Protein AF-A0A401M1U2-F1 (afdb_monomer)

Sequence (316 aa):
MMPLCEDMASVAKGVAGLGALFYVAYRVWQSLARAEPIDVFPLFRPFVLGLCIMFFPTMVLGTINGILSPVCKATSSLVEQQTFDMRKYQEEKDRLKREAMLRDPAKAFLVSDEAYDKRLDELGWSLGDMDTMINMYGQKKIYELGEKIRGWFRELLELFFQAASLLIDTLRTFFLIVLSILGPVSFALAVYDGFQSTLTTWLSRYICIYLWLPVSDLFGAVLSRIQILMLQQDIENMQDPAFIPDSSGKVYCIFMIIGIIGYFCVPTVSSWIIQAGGAGAYGQKANGAGKMAGNGAAAVGGAAGGAIAGRIRKMF

Secondary structure (DSSP, 8-state):
-HHHHHHHHHHHHHHHHHHHHHHHHHHHHHHHHHTPPP--HHHHHHHHHHHHHHTIIIIIIHHHHHHHHHHHHHHHHHHHHHHHHHHHHHHHHHHHHHHHHHH-TTTGGGT-HHHHHHHHHHTTT-TTHHHHHHHHHHHHHHHHHHHHHHHHHHHHHHHHHHHHHHHHHHHHHHHHHHHHHHHHHHHHHTTSTT-THHHHHHHHHHHHHHTHHHHHHHHHHHHHHHHHHHHHHHHHHHTSTT----SHHHHHHHHHHHHHHHHHHHHHHHHHHS--S-SSHHHHHHHHHHHHHHHHHHHHHHHHHHHHHHHHTT--

pLDDT: mean 71.66, std 15.29, range [37.62, 91.12]

Mean predicted aligned error: 15.69 Å

Radius of gyration: 32.43 Å; Cα contacts (8 Å, |Δi|>4): 212; chains: 1; bounding box: 88×73×79 Å

Foldseek 3Di:
DVVLLVVLLVVLLVLLVVLLVVLVVVQVVVCVVVVHPRDCPLSCLSVVLSVCSVCVVCPPVVVLCVVCVVLLVVLLVLLVVLLVLLVVLVVVLVVLVVVLLVVDLVCVCLPDVVSVVVVVVVLPDDPVCVVVVVVSVVVSVVVVVVVVVLVVLVVVLVVLLVVLVVVLVVVLVVVLVVLSSCVSNLSSQCSHPVSVCSNVLSSLVNQLSSCLSSLLSNLSSVLSVVSSVLSVVVSVLSVDPPDDPDPSSVVVSVSSVVSSVVNVCSSVVSCVVGVSDPPCPVVVVVVVVVVVVVVVVCVVVVVVVVVVVVVVVVVD

Solvent-accessible surface area (backbone atoms only — not comparable to full-atom values): 16689 Å² total; per-residue (Å²): 114,69,68,61,29,51,57,35,26,53,54,16,50,54,51,24,49,54,29,33,52,55,53,45,52,53,53,52,49,51,22,63,76,66,74,44,83,76,73,62,72,77,60,47,50,41,55,55,44,51,50,46,38,74,40,30,74,62,59,51,51,41,50,54,48,62,67,48,48,60,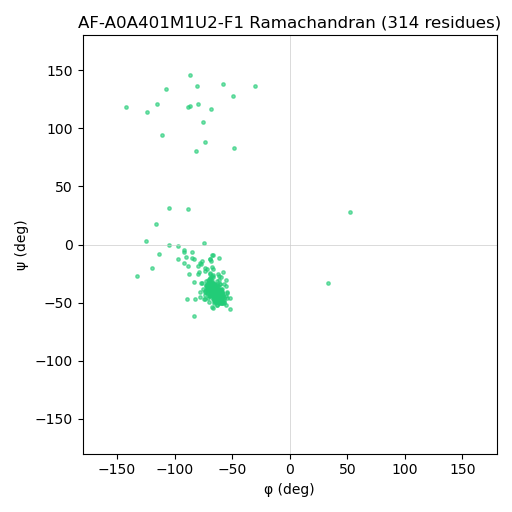56,37,54,54,26,47,52,49,24,52,54,31,48,54,53,33,53,55,50,49,55,51,39,54,51,50,50,53,54,54,52,75,70,38,85,88,58,33,53,71,79,35,71,70,51,34,51,54,52,55,65,72,55,57,99,40,86,78,49,50,60,56,49,49,50,50,50,50,51,42,49,54,48,52,50,52,49,51,52,51,49,52,51,49,54,52,51,50,52,50,41,54,50,50,52,51,49,52,54,51,51,41,50,51,50,54,50,54,50,57,38,48,40,28,42,34,42,19,47,30,39,33,87,92,33,45,62,40,39,59,38,49,52,27,40,53,53,22,50,62,38,31,56,32,48,44,25,48,51,49,24,51,52,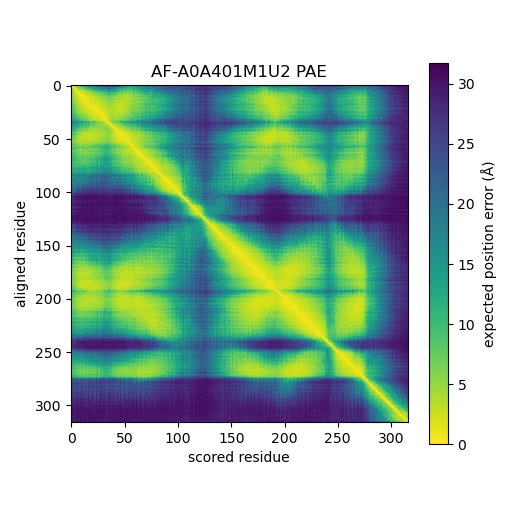31,48,54,51,38,53,52,44,50,50,54,45,58,51,67,72,44,94,82,65,75,95,81,61,72,70,61,57,54,55,54,51,51,52,52,49,48,55,50,61,73,39,24,68,58,57,25,39,70,78,30,67,45,47,79,89,52,55,63,55,52,50,54,51,48,54,50,49,54,52,47,50,55,51,46,55,57,52,46,55,57,50,49,58,51,54,59,53,56,67,72,76,112

Structure (mmCIF, N/CA/C/O backbone):
data_AF-A0A401M1U2-F1
#
_entry.id   AF-A0A401M1U2-F1
#
loop_
_atom_site.group_PDB
_atom_site.id
_atom_site.type_symbol
_atom_site.label_atom_id
_atom_site.label_alt_id
_atom_site.label_comp_id
_atom_site.label_asym_id
_atom_site.label_entity_id
_atom_site.label_seq_id
_atom_site.pdbx_PDB_ins_code
_atom_site.Cartn_x
_atom_site.Cartn_y
_atom_site.Cartn_z
_atom_site.occupancy
_atom_site.B_iso_or_equiv
_atom_site.auth_seq_id
_atom_site.auth_comp_id
_atom_site.auth_asym_id
_atom_site.auth_atom_id
_atom_site.pdbx_PDB_model_num
ATOM 1 N N . MET A 1 1 ? 8.506 -3.465 17.645 1.00 51.09 1 MET A N 1
ATOM 2 C CA . MET A 1 1 ? 7.102 -3.257 17.218 1.00 51.09 1 MET A CA 1
ATOM 3 C C . MET A 1 1 ? 6.117 -3.843 18.223 1.00 51.09 1 MET A C 1
ATOM 5 O O . MET A 1 1 ? 5.294 -3.095 18.718 1.00 51.09 1 MET A O 1
ATOM 9 N N . MET A 1 2 ? 6.225 -5.136 18.562 1.00 55.25 2 MET A N 1
ATOM 10 C CA . MET A 1 2 ? 5.309 -5.821 19.492 1.00 55.25 2 MET A CA 1
ATOM 11 C C . MET A 1 2 ? 5.153 -5.171 20.885 1.00 55.25 2 MET A C 1
ATOM 13 O O . MET A 1 2 ? 4.004 -4.973 21.264 1.00 55.25 2 MET A O 1
ATOM 17 N N . PRO A 1 3 ? 6.214 -4.726 21.596 1.00 59.12 3 PRO A N 1
ATOM 18 C CA . PRO A 1 3 ? 6.036 -4.158 22.942 1.00 59.12 3 PRO A CA 1
ATOM 19 C C . PRO A 1 3 ? 5.257 -2.828 22.950 1.00 59.12 3 PRO A C 1
ATOM 21 O O . PRO A 1 3 ? 4.405 -2.607 23.797 1.00 59.12 3 PRO A O 1
ATOM 24 N N . LEU A 1 4 ? 5.448 -1.970 21.940 1.00 61.94 4 LEU A N 1
ATOM 25 C CA . LEU A 1 4 ? 4.689 -0.713 21.810 1.00 61.94 4 LEU A CA 1
ATOM 26 C C . LEU A 1 4 ? 3.211 -0.951 21.464 1.00 61.94 4 LEU A C 1
ATOM 28 O O . LEU A 1 4 ? 2.337 -0.194 21.886 1.00 61.94 4 LEU A O 1
ATOM 32 N N . CYS A 1 5 ? 2.919 -2.007 20.697 1.00 63.09 5 CYS A N 1
ATOM 33 C CA . CYS A 1 5 ? 1.542 -2.429 20.456 1.00 63.09 5 CYS A CA 1
ATOM 34 C C . CYS A 1 5 ? 0.892 -2.985 21.730 1.00 63.09 5 CYS A C 1
ATOM 36 O O . CYS A 1 5 ? -0.310 -2.811 21.904 1.00 63.09 5 CYS A O 1
ATOM 38 N N . GLU A 1 6 ? 1.655 -3.631 22.616 1.00 70.19 6 GLU A N 1
ATOM 39 C CA . GLU A 1 6 ? 1.162 -4.140 23.902 1.00 70.19 6 GLU A CA 1
ATOM 40 C C . GLU A 1 6 ? 0.804 -3.004 24.867 1.00 70.19 6 GLU A C 1
ATOM 42 O O . GLU A 1 6 ? -0.289 -3.023 25.443 1.00 70.19 6 GLU A O 1
ATOM 47 N N . ASP A 1 7 ? 1.647 -1.972 24.964 1.00 78.00 7 ASP A N 1
ATOM 48 C CA . ASP A 1 7 ? 1.370 -0.782 25.781 1.00 78.00 7 ASP A CA 1
ATOM 49 C C . ASP A 1 7 ? 0.096 -0.065 25.312 1.00 78.00 7 ASP A C 1
ATOM 51 O O . ASP A 1 7 ? -0.799 0.243 26.106 1.00 78.00 7 ASP A O 1
ATOM 55 N N . MET A 1 8 ? -0.047 0.139 23.998 1.00 78.56 8 MET A N 1
ATOM 56 C CA . MET A 1 8 ? -1.258 0.742 23.431 1.00 78.56 8 MET A CA 1
ATOM 57 C C . MET A 1 8 ? -2.476 -0.176 23.521 1.00 78.56 8 MET A C 1
ATOM 59 O O . MET A 1 8 ? -3.591 0.312 23.709 1.00 78.56 8 MET A O 1
ATOM 63 N N . ALA A 1 9 ? -2.297 -1.496 23.442 1.00 79.00 9 ALA A N 1
ATOM 64 C CA . ALA A 1 9 ? -3.377 -2.447 23.675 1.00 79.00 9 ALA A CA 1
ATOM 65 C C . ALA A 1 9 ? -3.871 -2.390 25.126 1.00 79.00 9 ALA A C 1
ATOM 67 O O . ALA A 1 9 ? -5.071 -2.529 25.355 1.00 79.00 9 ALA A O 1
ATOM 68 N N . SER A 1 10 ? -2.992 -2.146 26.102 1.00 82.50 10 SER A N 1
ATOM 69 C CA . SER A 1 10 ? -3.382 -1.951 27.504 1.00 82.50 10 SER A CA 1
ATOM 70 C C . SER A 1 10 ? -4.288 -0.727 27.675 1.00 82.50 10 SER A C 1
ATOM 72 O O . SER A 1 10 ? -5.39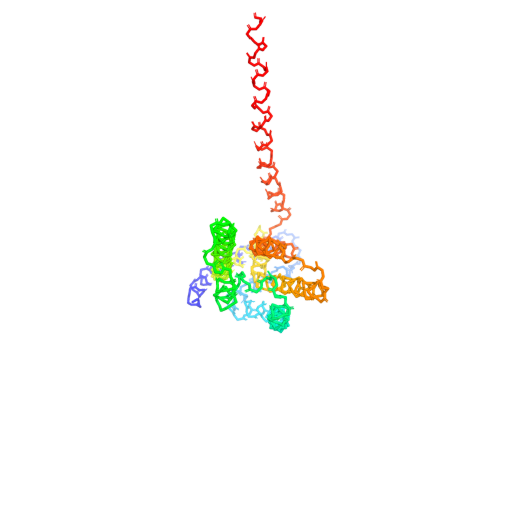6 -0.834 28.209 1.00 82.50 10 SER A O 1
ATOM 74 N N . VAL A 1 11 ? -3.882 0.418 27.116 1.00 86.12 11 VAL A N 1
ATOM 75 C CA . VAL A 1 11 ? -4.697 1.646 27.126 1.00 86.12 11 VAL A CA 1
ATOM 76 C C . VAL A 1 11 ? -6.026 1.424 26.398 1.00 86.12 11 VAL A C 1
ATOM 78 O O . VAL A 1 11 ? -7.093 1.764 26.915 1.00 86.12 11 VAL A O 1
ATOM 81 N N . ALA A 1 12 ? -5.984 0.788 25.226 1.00 85.88 12 ALA A N 1
ATOM 82 C CA . ALA A 1 12 ? -7.168 0.471 24.438 1.00 85.88 12 ALA A CA 1
ATOM 83 C C . ALA A 1 12 ? -8.150 -0.446 25.182 1.00 85.88 12 ALA A C 1
ATOM 85 O O . ALA A 1 12 ? -9.354 -0.219 25.102 1.00 85.88 12 ALA A O 1
ATOM 86 N N . LYS A 1 13 ? -7.671 -1.437 25.946 1.00 86.19 13 LYS A N 1
ATOM 87 C CA . LYS A 1 13 ? -8.524 -2.294 26.790 1.00 86.19 13 LYS A CA 1
ATOM 88 C C . LYS A 1 13 ? -9.275 -1.478 27.841 1.00 86.19 13 LYS A C 1
ATOM 90 O O . LYS A 1 13 ? -10.467 -1.706 28.028 1.00 86.19 13 LYS A O 1
ATOM 95 N N . GLY A 1 14 ? -8.613 -0.516 28.488 1.00 86.75 14 GLY A N 1
ATOM 96 C CA . GLY A 1 14 ? -9.252 0.374 29.463 1.00 86.75 14 GLY A CA 1
ATOM 97 C C . GLY A 1 14 ? -10.354 1.234 28.836 1.00 86.75 14 GLY A C 1
ATOM 98 O O . GLY A 1 14 ? -11.478 1.273 29.338 1.00 86.75 14 GLY A O 1
ATOM 99 N N . VAL A 1 15 ? -10.060 1.854 27.689 1.00 88.56 15 VAL A N 1
ATOM 100 C CA . VAL A 1 15 ? -11.033 2.671 26.940 1.00 88.56 15 VAL A CA 1
ATOM 101 C C . VAL A 1 15 ? -12.204 1.820 26.438 1.00 88.56 15 VAL A C 1
ATOM 103 O O . VAL A 1 15 ? -13.362 2.194 26.615 1.00 88.56 15 VAL A O 1
ATOM 106 N N . ALA A 1 16 ? -11.923 0.646 25.872 1.00 88.50 16 ALA A N 1
ATOM 107 C CA . ALA A 1 16 ? -12.942 -0.290 25.408 1.00 88.50 16 ALA A CA 1
ATOM 108 C C . ALA A 1 16 ? -13.808 -0.816 26.559 1.00 88.50 16 ALA A C 1
ATOM 110 O O . ALA A 1 16 ? -15.013 -0.957 26.387 1.00 88.50 16 ALA A O 1
ATOM 111 N N . GLY A 1 17 ? -13.217 -1.076 27.729 1.00 88.00 17 GLY A N 1
ATOM 112 C CA . GLY A 1 17 ? -13.929 -1.528 28.923 1.00 88.00 17 GLY A CA 1
ATOM 113 C C . GLY A 1 17 ? -14.920 -0.484 29.434 1.00 88.00 17 GLY A C 1
ATOM 114 O O . GLY A 1 17 ? -16.085 -0.807 29.664 1.00 88.00 17 GLY A O 1
ATOM 115 N N . LEU A 1 18 ? -14.501 0.781 29.526 1.00 89.94 18 LEU A N 1
ATOM 116 C CA . LEU A 1 18 ? -15.410 1.884 29.855 1.00 89.94 18 LEU A CA 1
ATOM 117 C C . LEU A 1 18 ? -16.513 2.033 28.800 1.00 89.94 18 LEU A C 1
ATOM 119 O O . LEU A 1 18 ? -17.689 2.123 29.151 1.00 89.94 18 LEU A O 1
ATOM 123 N N . GLY A 1 19 ? -16.154 2.000 27.515 1.00 86.44 19 GLY A N 1
ATOM 124 C CA . GLY A 1 19 ? -17.119 2.043 26.416 1.00 86.44 19 GLY A CA 1
ATOM 125 C C . GLY A 1 19 ? -18.140 0.907 26.483 1.00 86.44 19 GLY A C 1
ATOM 126 O O . GLY A 1 19 ? -19.334 1.152 26.336 1.00 86.44 19 GLY A O 1
ATOM 127 N N . ALA A 1 20 ? -17.696 -0.316 26.775 1.00 88.62 20 ALA A N 1
ATOM 128 C CA . ALA A 1 20 ? -18.548 -1.492 26.905 1.00 88.62 20 ALA A CA 1
ATOM 129 C C . ALA A 1 20 ? -19.535 -1.357 28.071 1.00 88.62 20 ALA A C 1
ATOM 131 O O . ALA A 1 20 ? -20.717 -1.652 27.898 1.00 88.62 20 ALA A O 1
ATOM 132 N N . LEU A 1 21 ? -19.077 -0.862 29.228 1.00 88.38 21 LEU A N 1
ATOM 133 C CA . LEU A 1 21 ? -19.939 -0.617 30.386 1.00 88.38 21 LEU A CA 1
ATOM 134 C C . LEU A 1 21 ? -21.057 0.373 30.048 1.00 88.38 21 LEU A C 1
ATOM 136 O O . LEU A 1 21 ? -22.227 0.059 30.263 1.00 88.38 21 LEU A O 1
ATOM 140 N N . PHE A 1 22 ? -20.722 1.528 29.463 1.00 87.50 22 PHE A N 1
ATOM 141 C CA . PHE A 1 22 ? -21.726 2.519 29.057 1.00 87.50 22 PHE A CA 1
ATOM 142 C C . PHE A 1 22 ? -22.666 1.986 27.968 1.00 87.50 22 PHE A C 1
ATOM 144 O O . PHE A 1 22 ? -23.880 2.174 28.056 1.00 87.50 22 PHE A O 1
ATOM 151 N N . TYR A 1 23 ? -22.124 1.288 26.967 1.00 86.38 23 TYR A N 1
ATOM 152 C CA . TYR A 1 23 ? -22.879 0.726 25.846 1.00 86.38 23 TYR A CA 1
ATOM 153 C C . TYR A 1 23 ? -23.920 -0.303 26.307 1.00 86.38 23 TYR A C 1
ATOM 155 O O . TYR A 1 23 ? -25.067 -0.277 25.848 1.00 86.38 23 TYR A O 1
ATOM 163 N N . VAL A 1 24 ? -23.526 -1.204 27.214 1.00 87.44 24 VAL A N 1
ATOM 164 C CA . VAL A 1 24 ? -24.407 -2.242 27.764 1.00 87.44 24 VAL A CA 1
ATOM 165 C C . VAL A 1 24 ? -25.406 -1.627 28.740 1.00 87.44 24 VAL A C 1
ATOM 167 O O . VAL A 1 24 ? -26.602 -1.883 28.608 1.00 87.44 24 VAL A O 1
ATOM 170 N N . ALA A 1 25 ? -24.955 -0.775 29.667 1.00 86.69 25 ALA A N 1
ATOM 171 C CA . ALA A 1 25 ? -25.828 -0.146 30.657 1.00 86.69 25 ALA A CA 1
ATOM 172 C C . ALA A 1 25 ? -26.956 0.659 29.997 1.00 86.69 25 ALA A C 1
ATOM 174 O O . ALA A 1 25 ? -28.113 0.509 30.384 1.00 86.69 25 ALA A O 1
ATOM 175 N N . TYR A 1 26 ? -26.649 1.446 28.960 1.00 86.06 26 TYR A N 1
ATOM 176 C CA . TYR A 1 26 ? -27.651 2.238 28.243 1.00 86.06 26 TYR A CA 1
ATOM 177 C C . TYR A 1 26 ? -28.716 1.367 27.556 1.00 86.06 26 TYR A C 1
ATOM 179 O O . TYR A 1 26 ? -29.911 1.627 27.693 1.00 86.06 26 TYR A O 1
ATOM 187 N N . ARG A 1 27 ? -28.308 0.295 26.861 1.00 84.94 27 ARG A N 1
ATOM 188 C CA . ARG A 1 27 ? -29.232 -0.608 26.147 1.00 84.94 27 ARG A CA 1
ATOM 189 C C . ARG A 1 27 ? -30.080 -1.462 27.081 1.00 84.94 27 ARG A C 1
ATOM 191 O O . ARG A 1 27 ? -31.271 -1.647 26.827 1.00 84.94 27 ARG A O 1
ATOM 198 N N . VAL A 1 28 ? -29.486 -1.965 28.162 1.00 86.81 28 VAL A N 1
ATOM 199 C CA . VAL A 1 28 ? -30.221 -2.721 29.184 1.00 86.81 28 VAL A CA 1
ATOM 200 C C . VAL A 1 28 ? -31.221 -1.802 29.878 1.00 86.81 28 VAL A C 1
ATOM 202 O O . VAL A 1 28 ? -32.386 -2.167 29.997 1.00 86.81 28 VAL A O 1
ATOM 205 N N . TRP A 1 29 ? -30.815 -0.581 30.241 1.00 87.69 29 TRP A N 1
ATOM 206 C CA . TRP A 1 29 ? -31.719 0.413 30.821 1.00 87.69 29 TRP A CA 1
ATOM 207 C C . TRP A 1 29 ? -32.881 0.759 29.886 1.00 87.69 29 TRP A C 1
ATOM 209 O O . TRP A 1 29 ? -34.030 0.778 30.317 1.00 87.69 29 TRP A O 1
ATOM 219 N N . GLN A 1 30 ? -32.611 0.979 28.597 1.00 87.19 30 GLN A N 1
ATOM 220 C CA . GLN A 1 30 ? -33.645 1.244 27.595 1.00 87.19 30 GLN A CA 1
ATOM 221 C C . GLN A 1 30 ? -34.630 0.074 27.449 1.00 87.19 30 GLN A C 1
ATOM 223 O O . GLN A 1 30 ? -35.834 0.309 27.371 1.00 87.19 30 GLN A O 1
ATOM 228 N N . SER A 1 31 ? -34.133 -1.166 27.439 1.00 86.75 31 SER A N 1
ATOM 229 C CA . SER A 1 31 ? -34.973 -2.369 27.331 1.00 86.75 31 SER A CA 1
ATOM 230 C C . SER A 1 31 ? -35.853 -2.540 28.574 1.00 86.75 31 SER A C 1
ATOM 232 O O . SER A 1 31 ? -37.057 -2.753 28.457 1.00 86.75 31 SER A O 1
ATOM 234 N N . LEU A 1 32 ? -35.278 -2.335 29.768 1.00 86.88 32 LEU A N 1
ATOM 235 C CA . LEU A 1 32 ? -36.009 -2.360 31.039 1.00 86.88 32 LEU A CA 1
ATOM 236 C C . LEU A 1 32 ? -37.074 -1.259 31.112 1.00 86.88 32 LEU A C 1
ATOM 238 O O . LEU A 1 32 ? -38.204 -1.530 31.509 1.00 86.88 32 LEU A O 1
ATOM 242 N N . ALA A 1 33 ? -36.746 -0.034 30.689 1.00 88.44 33 ALA A N 1
ATOM 243 C CA . ALA A 1 33 ? -37.678 1.094 30.696 1.00 88.44 33 ALA A CA 1
ATOM 244 C C . ALA A 1 33 ? -38.845 0.918 29.708 1.00 88.44 33 ALA A C 1
ATOM 246 O O . ALA A 1 33 ? -39.925 1.458 29.937 1.00 88.44 33 ALA A O 1
ATOM 247 N N . ARG A 1 34 ? -38.638 0.172 28.616 1.00 89.69 34 ARG A N 1
ATOM 248 C CA . ARG A 1 34 ? -39.673 -0.136 27.614 1.00 89.69 34 ARG A CA 1
ATOM 249 C C . ARG A 1 34 ? -40.434 -1.434 27.892 1.00 89.69 34 ARG A C 1
ATOM 251 O O . ARG A 1 34 ? -41.376 -1.726 27.165 1.00 89.69 34 ARG A O 1
ATOM 258 N N . ALA A 1 35 ? -40.039 -2.193 28.918 1.00 85.50 35 ALA A N 1
ATOM 259 C CA . ALA A 1 35 ? -40.525 -3.551 29.179 1.00 85.50 35 ALA A CA 1
ATOM 260 C C . ALA A 1 35 ? -40.408 -4.487 27.955 1.00 85.50 35 ALA A C 1
ATOM 262 O O . ALA A 1 35 ? -41.175 -5.437 27.804 1.00 85.50 35 ALA A O 1
ATOM 263 N N . GLU A 1 36 ? -39.439 -4.215 27.080 1.00 86.44 36 GLU A N 1
ATOM 264 C CA . GLU A 1 36 ? -39.131 -5.054 25.927 1.00 86.44 36 GLU A CA 1
ATOM 265 C C . GLU A 1 36 ? -38.146 -6.157 26.350 1.00 86.44 36 GLU A C 1
ATOM 267 O O . GLU A 1 36 ? -37.286 -5.929 27.212 1.00 86.44 36 GLU A O 1
ATOM 272 N N . PRO A 1 37 ? -38.238 -7.365 25.764 1.00 81.62 37 PRO A N 1
ATOM 273 C CA . PRO A 1 37 ? -37.225 -8.391 25.973 1.00 81.62 37 PRO A CA 1
ATOM 274 C C . PRO A 1 37 ? -35.851 -7.868 25.532 1.00 81.62 37 PRO A C 1
ATOM 276 O O . PRO A 1 37 ? -35.721 -7.212 24.500 1.00 81.62 37 PRO A O 1
ATOM 279 N N . ILE A 1 38 ? -34.816 -8.157 26.323 1.00 80.44 38 ILE A N 1
ATOM 280 C CA . ILE A 1 38 ? -33.454 -7.681 26.058 1.00 80.44 38 ILE A CA 1
ATOM 281 C C . ILE A 1 38 ? -32.917 -8.371 24.800 1.00 80.44 38 ILE A C 1
ATOM 283 O O . ILE A 1 38 ? -32.709 -9.586 24.795 1.00 80.44 38 ILE A O 1
ATOM 287 N N . ASP A 1 39 ? -32.634 -7.594 23.755 1.00 81.75 39 ASP A N 1
ATOM 288 C CA . ASP A 1 39 ? -31.931 -8.097 22.576 1.00 81.75 39 ASP A CA 1
ATOM 289 C C . ASP A 1 39 ? -30.442 -8.272 22.894 1.00 81.75 39 ASP A C 1
ATOM 291 O O . ASP A 1 39 ? -29.686 -7.306 22.996 1.00 81.75 39 ASP A O 1
ATOM 295 N N . VAL A 1 40 ? -30.016 -9.522 23.067 1.00 82.56 40 VAL A N 1
ATOM 296 C CA . VAL A 1 40 ? -28.633 -9.881 23.403 1.00 82.56 40 VAL A CA 1
ATOM 297 C C . VAL A 1 40 ? -27.661 -9.694 22.237 1.00 82.56 40 VAL A C 1
ATOM 299 O O . VAL A 1 40 ? -26.457 -9.566 22.469 1.00 82.56 40 VAL A O 1
ATOM 302 N N . PHE A 1 41 ? -28.135 -9.654 20.988 1.00 83.44 41 PHE A N 1
ATOM 303 C CA . PHE A 1 41 ? -27.254 -9.647 19.819 1.00 83.44 41 PHE A CA 1
ATOM 304 C C . PHE A 1 41 ? -26.401 -8.363 19.721 1.00 83.44 41 PHE A C 1
ATOM 306 O O . PHE A 1 41 ? -25.175 -8.467 19.606 1.00 83.44 41 PHE A O 1
ATOM 313 N N . PRO A 1 42 ? -26.960 -7.148 19.892 1.00 82.50 42 PRO A N 1
ATOM 314 C CA . PRO A 1 42 ? -26.176 -5.919 19.980 1.00 82.50 42 PRO A CA 1
ATOM 315 C C . PRO A 1 42 ? -25.193 -5.883 21.154 1.00 82.50 42 PRO A C 1
ATOM 317 O O . PRO A 1 42 ? -24.181 -5.185 21.054 1.00 82.50 42 PRO A O 1
ATOM 320 N N . LEU A 1 43 ? -25.470 -6.602 22.250 1.00 84.50 43 LEU A N 1
ATOM 321 C CA . LEU A 1 43 ? -24.622 -6.623 23.447 1.00 84.50 43 LEU A CA 1
ATOM 322 C C . LEU A 1 43 ? -23.332 -7.424 23.238 1.00 84.50 43 LEU A C 1
ATOM 324 O O . LEU A 1 43 ? -22.351 -7.140 23.916 1.00 84.50 43 LEU A O 1
ATOM 328 N N . PHE A 1 44 ? -23.282 -8.359 22.283 1.00 86.75 44 PHE A N 1
ATOM 329 C CA . PHE A 1 44 ? -22.060 -9.118 21.980 1.00 86.75 44 PHE A CA 1
ATOM 330 C C . PHE A 1 44 ? -20.955 -8.274 21.340 1.00 86.75 44 PHE A C 1
ATOM 332 O O . PHE A 1 44 ? -19.773 -8.589 21.479 1.00 86.75 44 PHE A O 1
ATOM 339 N N . ARG A 1 45 ? -21.313 -7.184 20.657 1.00 86.56 45 ARG A N 1
ATOM 340 C CA . ARG A 1 45 ? -20.370 -6.321 19.936 1.00 86.56 45 ARG A CA 1
ATOM 341 C C . ARG A 1 45 ? -19.174 -5.848 20.784 1.00 86.56 45 ARG A C 1
ATOM 343 O O . ARG A 1 45 ? -18.045 -6.086 20.352 1.00 86.56 45 ARG A O 1
ATOM 350 N N . PRO A 1 46 ? -19.356 -5.203 21.956 1.00 87.25 46 PRO A N 1
ATOM 351 C CA . PRO A 1 46 ? -18.238 -4.802 22.813 1.00 87.25 46 PRO A CA 1
ATOM 352 C C . PRO A 1 46 ? -17.335 -5.972 23.228 1.00 87.25 46 PRO A C 1
ATOM 354 O O . PRO A 1 46 ? -16.122 -5.793 23.310 1.00 87.25 46 PRO A O 1
ATOM 357 N N . PHE A 1 47 ? -17.886 -7.173 23.435 1.00 87.38 47 PHE A N 1
ATOM 358 C CA . PHE A 1 47 ? -17.098 -8.356 23.799 1.00 87.38 47 PHE A CA 1
ATOM 359 C C . PHE A 1 47 ? -16.234 -8.854 22.640 1.00 87.38 47 PHE A C 1
ATOM 361 O O . PHE A 1 47 ? -15.050 -9.126 22.834 1.00 87.38 47 PHE A O 1
ATOM 368 N N . VAL A 1 48 ? -16.795 -8.923 21.429 1.00 87.88 48 VAL A N 1
ATOM 369 C CA . VAL A 1 48 ? -16.045 -9.315 20.224 1.00 87.88 48 VAL A CA 1
ATOM 370 C C . VAL A 1 48 ? -14.922 -8.314 19.952 1.00 87.88 48 VAL A C 1
ATOM 372 O O . VAL A 1 48 ? -13.782 -8.714 19.731 1.00 87.88 48 VAL A O 1
ATOM 375 N N . LEU A 1 49 ? -15.211 -7.013 20.049 1.00 87.44 49 LEU A N 1
ATOM 376 C CA . LEU A 1 49 ? -14.198 -5.964 19.905 1.00 87.44 49 LEU A CA 1
ATOM 377 C C . LEU A 1 49 ? -13.118 -6.050 20.989 1.00 87.44 49 LEU A C 1
ATOM 379 O O . LEU A 1 49 ? -11.934 -5.938 20.676 1.00 87.44 49 LEU A O 1
ATOM 383 N N . GLY A 1 50 ? -13.498 -6.312 22.241 1.00 85.88 50 GLY A N 1
ATOM 384 C CA . GLY A 1 50 ? -12.557 -6.536 23.339 1.00 85.88 50 GLY A CA 1
ATOM 385 C C . GLY A 1 50 ? -11.633 -7.734 23.098 1.00 85.88 50 GLY A C 1
ATOM 386 O O . GLY A 1 50 ? -10.426 -7.640 23.337 1.00 85.88 50 GLY A O 1
ATOM 387 N N . LEU A 1 51 ? -12.164 -8.830 22.550 1.00 87.38 51 LEU A N 1
ATOM 388 C CA . LEU A 1 51 ? -11.378 -10.000 22.152 1.00 87.38 51 LEU A CA 1
ATOM 389 C C . LEU A 1 51 ? -10.414 -9.655 21.009 1.00 87.38 51 LEU A C 1
ATOM 391 O O . LEU A 1 51 ? -9.231 -9.991 21.087 1.00 87.38 51 LEU A O 1
ATOM 395 N N . CYS A 1 52 ? -10.875 -8.910 19.999 1.00 86.38 52 CYS A N 1
ATOM 396 C CA . CYS A 1 52 ? -10.019 -8.420 18.917 1.00 86.38 52 CYS A CA 1
ATOM 397 C C . CYS A 1 52 ? -8.887 -7.509 19.417 1.00 86.38 52 CYS A C 1
ATOM 399 O O . CYS A 1 52 ? -7.797 -7.555 18.858 1.00 86.38 52 CYS A O 1
ATOM 401 N N . ILE A 1 53 ? -9.108 -6.706 20.464 1.00 87.06 53 ILE A N 1
ATOM 402 C CA . ILE A 1 53 ? -8.060 -5.876 21.085 1.00 87.06 53 ILE A CA 1
ATOM 403 C C . ILE A 1 53 ? -7.058 -6.751 21.851 1.00 87.06 53 ILE A C 1
ATOM 405 O O . ILE A 1 53 ? -5.853 -6.506 21.800 1.00 87.06 53 ILE A O 1
ATOM 4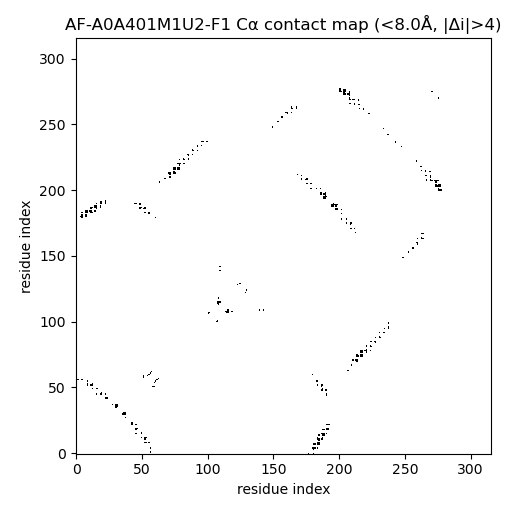09 N N . MET A 1 54 ? -7.533 -7.782 22.555 1.00 83.50 54 MET A N 1
ATOM 410 C CA . MET A 1 54 ? -6.674 -8.683 23.328 1.00 83.50 54 MET A CA 1
ATOM 411 C C . MET A 1 54 ? -5.758 -9.528 22.438 1.00 83.50 54 MET A C 1
ATOM 413 O O . MET A 1 54 ? -4.579 -9.671 22.751 1.00 83.50 54 MET A O 1
ATOM 417 N N . PHE A 1 55 ? -6.283 -10.029 21.320 1.00 83.62 55 PHE A N 1
ATOM 418 C CA . PHE A 1 55 ? -5.545 -10.836 20.345 1.00 83.62 55 PHE A CA 1
ATOM 419 C C . PHE A 1 55 ? -5.199 -10.044 19.078 1.00 83.62 55 PHE A C 1
ATOM 421 O O . PHE A 1 55 ? -5.119 -10.602 17.986 1.00 83.62 55 PHE A O 1
ATOM 428 N N . PHE A 1 56 ? -4.987 -8.732 19.203 1.00 82.38 56 PHE A N 1
ATOM 429 C CA . PHE A 1 56 ? -4.807 -7.851 18.050 1.00 82.38 56 PHE A CA 1
ATOM 430 C C . PHE A 1 56 ? -3.648 -8.264 17.119 1.00 82.38 56 PHE A C 1
ATOM 432 O O . PHE A 1 56 ? -3.874 -8.375 15.908 1.00 82.38 56 PHE A O 1
ATOM 439 N N . PRO A 1 57 ? -2.430 -8.562 17.620 1.00 78.44 57 PRO A N 1
ATOM 440 C CA . PRO A 1 57 ? -1.309 -8.902 16.744 1.00 78.44 57 PRO A CA 1
ATOM 441 C C . PRO A 1 57 ? -1.512 -10.216 15.980 1.00 78.44 57 PRO A C 1
ATOM 443 O O . PRO A 1 57 ? -1.150 -10.318 14.811 1.00 78.44 57 PRO A O 1
ATOM 446 N N . THR A 1 58 ? -2.099 -11.225 16.623 1.00 78.31 58 THR A N 1
ATOM 447 C CA . THR A 1 58 ? -2.231 -12.575 16.059 1.00 78.31 58 THR A CA 1
ATOM 448 C C . THR A 1 58 ? -3.515 -12.743 15.258 1.00 78.31 58 THR A C 1
ATOM 450 O O . THR A 1 58 ? -3.479 -13.234 14.133 1.00 78.31 58 THR A O 1
ATOM 453 N N . MET A 1 59 ? -4.649 -12.307 15.803 1.00 80.44 59 MET A N 1
ATOM 454 C CA . MET A 1 59 ? -5.961 -12.511 15.197 1.00 80.44 59 MET A CA 1
ATOM 455 C C . MET A 1 59 ? -6.255 -11.465 14.123 1.00 80.44 59 MET A C 1
ATOM 457 O O . MET A 1 59 ? -6.680 -11.826 13.031 1.00 80.44 59 MET A O 1
ATOM 461 N N . VAL A 1 60 ? -6.018 -10.178 14.395 1.00 79.12 60 VAL A N 1
ATOM 462 C CA . VAL A 1 60 ? -6.388 -9.107 13.454 1.00 79.12 60 VAL A CA 1
ATOM 463 C C . VAL A 1 60 ? -5.310 -8.944 12.388 1.00 79.12 60 VAL A C 1
ATOM 465 O O . VAL A 1 60 ? -5.571 -9.177 11.208 1.00 79.12 60 VAL A O 1
ATOM 468 N N . LEU A 1 61 ? -4.081 -8.603 12.788 1.00 81.94 61 LEU A N 1
ATOM 469 C CA . LEU A 1 61 ? -2.998 -8.385 11.822 1.00 81.94 61 LEU A CA 1
ATOM 470 C C . LEU A 1 61 ? -2.601 -9.682 11.107 1.00 81.94 61 LEU A C 1
ATOM 472 O O . LEU A 1 61 ? -2.377 -9.664 9.898 1.00 81.94 61 LEU A O 1
ATOM 476 N N . GLY A 1 62 ? -2.561 -10.811 11.822 1.00 82.50 62 GLY A N 1
ATOM 477 C CA . GLY A 1 62 ? -2.246 -12.115 11.233 1.00 82.50 62 GLY A CA 1
ATOM 478 C C . GLY A 1 62 ? -3.236 -12.534 10.146 1.00 82.50 62 GLY A C 1
ATOM 479 O O . GLY A 1 62 ? -2.813 -12.925 9.060 1.00 82.50 62 GLY A O 1
ATOM 480 N N . THR A 1 63 ? -4.542 -12.371 10.381 1.00 85.19 63 THR A N 1
ATOM 481 C CA . THR A 1 63 ? -5.570 -12.704 9.377 1.00 85.19 63 THR A CA 1
ATOM 482 C C . THR A 1 63 ? -5.490 -11.784 8.162 1.00 85.19 63 THR A C 1
ATOM 484 O O . THR A 1 63 ? -5.514 -12.260 7.028 1.00 85.19 63 THR A O 1
ATOM 487 N N . ILE A 1 64 ? -5.337 -10.472 8.377 1.00 85.44 64 ILE A N 1
ATOM 488 C CA . ILE A 1 64 ? -5.226 -9.497 7.281 1.00 85.44 64 ILE A CA 1
ATOM 489 C C . ILE A 1 64 ? -3.996 -9.801 6.414 1.00 85.44 64 ILE A C 1
ATOM 491 O O . ILE A 1 64 ? -4.102 -9.884 5.190 1.00 85.44 64 ILE A O 1
ATOM 495 N N . ASN A 1 65 ? -2.843 -10.035 7.043 1.00 84.06 65 ASN A N 1
ATOM 496 C CA . ASN A 1 65 ? -1.615 -10.390 6.335 1.00 84.06 65 ASN A CA 1
ATOM 497 C C . ASN A 1 65 ? -1.729 -11.749 5.634 1.00 84.06 65 ASN A C 1
ATOM 499 O O . ASN A 1 65 ? -1.207 -11.903 4.533 1.00 84.06 65 ASN A O 1
ATOM 503 N N . GLY A 1 66 ? -2.428 -12.717 6.229 1.00 83.19 66 GLY A N 1
ATOM 504 C CA . GLY A 1 66 ? -2.674 -14.024 5.622 1.00 83.19 66 GLY A CA 1
ATOM 505 C C . GLY A 1 66 ? -3.482 -13.936 4.326 1.00 83.19 66 GLY A C 1
ATOM 506 O O . GLY A 1 66 ? -3.147 -14.610 3.355 1.00 83.19 66 GLY A O 1
ATOM 507 N N . ILE A 1 67 ? -4.494 -13.066 4.278 1.00 86.00 67 ILE A N 1
ATOM 508 C CA . ILE A 1 67 ? -5.328 -12.860 3.082 1.00 86.00 67 ILE A CA 1
ATOM 509 C C . ILE A 1 67 ? -4.585 -12.052 2.009 1.00 86.00 67 ILE A C 1
ATOM 511 O O . ILE A 1 67 ? -4.719 -12.334 0.819 1.00 86.00 67 ILE A O 1
ATOM 515 N N . LEU A 1 68 ? -3.794 -11.052 2.407 1.00 83.19 68 LEU A N 1
ATOM 516 C CA . LEU A 1 68 ? -3.131 -10.145 1.463 1.00 83.19 68 LEU A CA 1
ATOM 517 C C . LEU A 1 68 ? -1.765 -10.648 0.969 1.00 83.19 68 LEU A C 1
ATOM 519 O O . LEU A 1 68 ? -1.341 -10.277 -0.124 1.00 83.19 68 LEU A O 1
ATOM 523 N N . SER A 1 69 ? -1.070 -11.499 1.729 1.00 85.25 69 SER A N 1
ATOM 524 C CA . SER A 1 69 ? 0.251 -12.019 1.345 1.00 85.25 69 SER A CA 1
ATOM 525 C C . SER A 1 69 ? 0.258 -12.776 0.005 1.00 85.25 69 SER A C 1
ATOM 527 O O . SER A 1 69 ? 1.180 -12.539 -0.779 1.00 85.25 69 SER A O 1
ATOM 529 N N . PRO A 1 70 ? -0.732 -13.635 -0.322 1.00 88.06 70 PRO A N 1
ATOM 530 C CA . PRO A 1 70 ? -0.804 -14.294 -1.626 1.00 88.06 70 PRO A CA 1
ATOM 531 C C . PRO A 1 70 ? -0.886 -13.310 -2.795 1.00 88.06 70 PRO A C 1
ATOM 533 O O . PRO A 1 70 ? -0.246 -13.536 -3.818 1.00 88.06 70 PRO A O 1
ATOM 536 N N . VAL A 1 71 ? -1.621 -12.204 -2.627 1.00 83.56 71 VAL A N 1
ATOM 537 C CA . VAL A 1 71 ? -1.761 -11.164 -3.659 1.00 83.56 71 VAL A CA 1
ATOM 538 C C . VAL A 1 71 ? -0.405 -10.532 -3.953 1.00 83.56 71 VAL A C 1
ATOM 540 O O . VAL A 1 71 ? -0.006 -10.481 -5.111 1.00 83.56 71 VAL A O 1
ATOM 543 N N . CYS A 1 72 ? 0.338 -10.147 -2.910 1.00 81.81 72 CYS A N 1
ATOM 544 C CA . CYS A 1 72 ? 1.694 -9.617 -3.056 1.00 81.81 72 CYS A CA 1
ATOM 545 C C . CYS A 1 72 ? 2.630 -10.614 -3.747 1.00 81.81 72 CYS A C 1
ATOM 547 O O . CYS A 1 72 ? 3.340 -10.250 -4.675 1.00 81.81 72 CYS A O 1
ATOM 549 N N . LYS A 1 73 ? 2.610 -11.888 -3.332 1.00 83.62 73 LYS A N 1
ATOM 550 C CA . LYS A 1 73 ? 3.464 -12.926 -3.933 1.00 83.62 73 LYS A CA 1
ATOM 551 C C . LYS A 1 73 ? 3.178 -13.119 -5.423 1.00 83.62 73 LYS A C 1
ATOM 553 O O . LYS A 1 73 ? 4.113 -13.264 -6.207 1.00 83.62 73 LYS A O 1
ATOM 558 N N . ALA A 1 74 ? 1.904 -13.108 -5.812 1.00 84.69 74 ALA A N 1
ATOM 559 C CA . ALA A 1 74 ? 1.505 -13.248 -7.207 1.00 84.69 74 ALA A CA 1
ATOM 560 C C . ALA A 1 74 ? 1.990 -12.066 -8.061 1.00 84.69 74 ALA A C 1
ATOM 562 O O . ALA A 1 74 ? 2.540 -12.275 -9.141 1.00 84.69 74 ALA A O 1
ATOM 563 N N . THR A 1 75 ? 1.838 -10.831 -7.574 1.00 83.94 75 THR A N 1
ATOM 564 C CA . THR A 1 75 ? 2.291 -9.638 -8.306 1.00 83.94 75 THR A CA 1
ATOM 565 C C . THR A 1 75 ? 3.809 -9.535 -8.386 1.00 83.94 75 THR A C 1
ATOM 567 O O . THR A 1 75 ? 4.320 -9.220 -9.458 1.00 83.94 75 THR A O 1
ATOM 570 N N . SER A 1 76 ? 4.545 -9.868 -7.321 1.00 83.12 76 SER A N 1
ATOM 5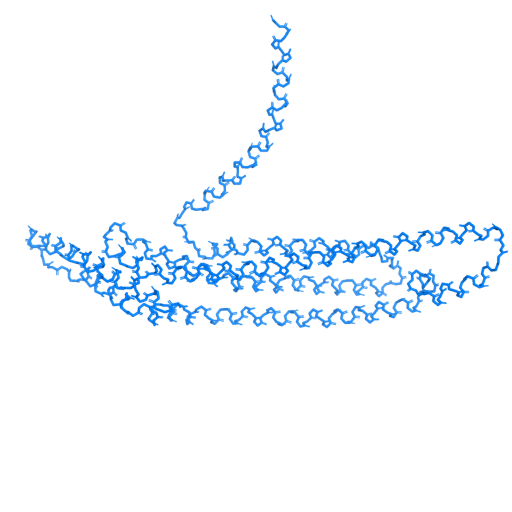71 C CA . SER A 1 76 ? 6.012 -9.842 -7.365 1.00 83.12 76 SER A CA 1
ATOM 572 C C . SER A 1 76 ? 6.566 -10.866 -8.365 1.00 83.12 76 SER A C 1
ATOM 574 O O . SER A 1 76 ? 7.470 -10.548 -9.134 1.00 83.12 76 SER A O 1
ATOM 576 N N . SER A 1 77 ? 5.974 -12.067 -8.435 1.00 84.19 77 SER A N 1
ATOM 577 C CA . SER A 1 77 ? 6.357 -13.080 -9.432 1.00 84.19 77 SER A CA 1
ATOM 578 C C . SER A 1 77 ? 6.116 -12.607 -10.871 1.00 84.19 77 SER A C 1
ATOM 580 O O . SER A 1 77 ? 6.925 -12.885 -11.756 1.00 84.19 77 SER A O 1
ATOM 582 N N . LEU A 1 78 ? 5.045 -11.840 -11.109 1.00 83.44 78 LEU A N 1
ATOM 583 C CA . LEU A 1 78 ? 4.761 -11.267 -12.425 1.00 83.44 78 LEU A CA 1
ATOM 584 C C . LEU A 1 78 ? 5.840 -10.259 -12.855 1.00 83.44 78 LEU A C 1
ATOM 586 O O . LEU A 1 78 ? 6.280 -10.283 -14.003 1.00 83.44 78 LEU A O 1
ATOM 590 N N . VAL A 1 79 ? 6.290 -9.395 -11.942 1.00 80.56 79 VAL A N 1
ATOM 591 C CA . VAL A 1 79 ? 7.375 -8.432 -12.208 1.00 80.56 79 VAL A CA 1
ATOM 592 C C . VAL A 1 79 ? 8.682 -9.132 -12.513 1.00 80.56 79 VAL A C 1
ATOM 594 O O . VAL A 1 79 ? 9.388 -8.740 -13.443 1.00 80.56 79 VAL A O 1
ATOM 597 N N . GLU A 1 80 ? 9.011 -10.158 -11.734 1.00 81.25 80 GLU A N 1
ATOM 598 C CA . GLU A 1 80 ? 10.247 -10.914 -11.892 1.00 81.25 80 GLU A CA 1
ATOM 599 C C . GLU A 1 80 ? 10.316 -11.572 -13.275 1.00 81.25 80 GLU A C 1
ATOM 601 O O . GLU A 1 80 ? 11.318 -11.426 -13.978 1.00 81.25 80 GLU A O 1
ATOM 606 N N . GLN A 1 81 ? 9.215 -12.191 -13.717 1.00 82.44 81 GLN A N 1
ATOM 607 C CA . GLN A 1 81 ? 9.102 -12.763 -15.061 1.00 82.44 81 GLN A CA 1
ATOM 608 C C . GLN A 1 81 ? 9.299 -11.703 -16.156 1.00 82.44 81 GLN A C 1
ATOM 610 O O . GLN A 1 81 ? 10.113 -11.899 -17.058 1.00 82.44 81 GLN A O 1
ATOM 615 N N . GLN A 1 82 ? 8.625 -10.549 -16.056 1.00 76.81 82 GLN A N 1
ATOM 616 C CA . GLN A 1 82 ? 8.772 -9.477 -17.052 1.00 76.81 82 GLN A CA 1
ATOM 617 C C . GLN A 1 82 ? 10.177 -8.852 -17.048 1.00 76.81 82 GLN A C 1
ATOM 619 O O . GLN A 1 82 ? 10.703 -8.491 -18.099 1.00 76.81 82 GLN A O 1
ATOM 624 N N . THR A 1 83 ? 10.816 -8.735 -15.885 1.00 73.75 83 THR A N 1
ATOM 625 C CA . THR A 1 83 ? 12.181 -8.196 -15.769 1.00 73.75 83 THR A CA 1
ATOM 626 C C . THR A 1 83 ? 13.204 -9.147 -16.386 1.00 73.75 83 THR A C 1
ATOM 628 O O . THR A 1 83 ? 14.146 -8.707 -17.049 1.00 73.75 83 THR A O 1
ATOM 631 N N . PHE A 1 84 ? 13.015 -10.455 -16.203 1.00 72.38 84 PHE A N 1
ATOM 632 C CA . PHE A 1 84 ? 13.872 -11.472 -16.803 1.00 72.38 84 PHE A CA 1
ATOM 633 C C . PHE A 1 84 ? 13.778 -11.472 -18.332 1.00 72.38 84 PHE A C 1
ATOM 635 O O . PHE A 1 84 ? 14.807 -11.488 -19.011 1.00 72.38 84 PHE A O 1
ATOM 642 N N . ASP A 1 85 ? 12.563 -11.375 -18.875 1.00 73.00 85 ASP A N 1
ATOM 643 C CA . ASP A 1 85 ? 12.354 -11.263 -20.320 1.00 73.00 85 ASP A CA 1
ATOM 644 C C . ASP A 1 85 ? 13.025 -10.004 -20.883 1.00 73.00 85 ASP A C 1
ATOM 646 O O . ASP A 1 85 ? 13.716 -10.066 -21.900 1.00 73.00 8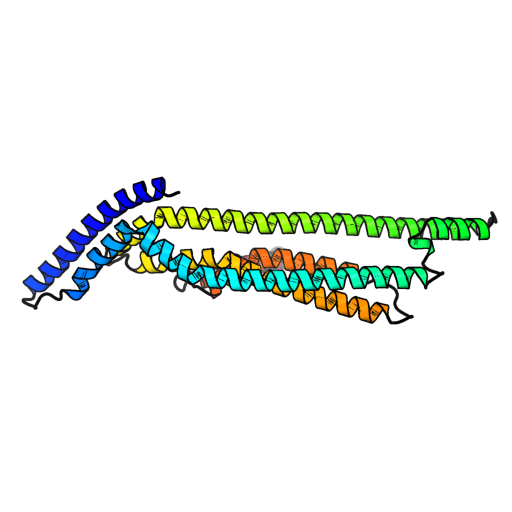5 ASP A O 1
ATOM 650 N N . MET A 1 86 ? 12.908 -8.869 -20.189 1.00 70.88 86 MET A N 1
ATOM 651 C CA . MET A 1 86 ? 13.526 -7.610 -20.604 1.00 70.88 86 MET A CA 1
ATOM 652 C C . MET A 1 86 ? 15.050 -7.701 -20.725 1.00 70.88 86 MET A C 1
ATOM 654 O O . MET A 1 86 ? 15.602 -7.205 -21.708 1.00 70.88 86 MET A O 1
ATOM 658 N N . ARG A 1 87 ? 15.731 -8.365 -19.780 1.00 72.56 87 ARG A N 1
ATOM 659 C CA . ARG A 1 87 ? 17.191 -8.565 -19.844 1.00 72.56 87 ARG A CA 1
ATOM 660 C C . ARG A 1 87 ? 17.611 -9.347 -21.088 1.00 72.56 87 ARG A C 1
ATOM 662 O O . ARG A 1 87 ? 18.554 -8.944 -21.760 1.00 72.56 87 ARG A O 1
ATOM 669 N N . LYS A 1 88 ? 16.870 -10.400 -21.450 1.00 74.94 88 LYS A N 1
ATOM 670 C CA . LYS A 1 88 ? 17.145 -11.178 -22.670 1.00 74.94 88 LYS A CA 1
ATOM 671 C C . LYS A 1 88 ? 17.038 -10.330 -23.940 1.00 74.94 88 LYS A C 1
ATOM 673 O O . LYS A 1 88 ? 17.920 -10.392 -24.791 1.00 74.94 88 LYS A O 1
ATOM 678 N N . TYR A 1 89 ? 15.991 -9.509 -24.057 1.00 64.38 89 TYR A N 1
ATOM 679 C CA . TYR A 1 89 ? 15.822 -8.625 -25.219 1.00 64.38 89 TYR A CA 1
ATOM 680 C C . TYR A 1 89 ? 16.874 -7.510 -25.278 1.00 64.38 89 TYR A C 1
ATOM 682 O O . TYR A 1 89 ? 17.244 -7.073 -26.367 1.00 64.38 89 TYR A O 1
ATOM 690 N N . GLN A 1 90 ? 17.383 -7.049 -24.130 1.00 62.47 90 GLN A N 1
ATOM 691 C CA . GLN A 1 90 ? 18.511 -6.116 -24.099 1.00 62.47 90 GLN A CA 1
ATOM 692 C C . GLN A 1 90 ? 19.798 -6.763 -24.624 1.00 62.47 90 GLN A C 1
ATOM 694 O O . GLN A 1 90 ? 20.447 -6.175 -25.487 1.00 62.47 90 GLN A O 1
ATOM 699 N N . GLU A 1 91 ? 20.125 -7.981 -24.182 1.00 73.25 91 GLU A N 1
ATOM 700 C CA . GLU A 1 91 ? 21.300 -8.722 -24.666 1.00 73.25 91 GLU A CA 1
ATOM 701 C C . GLU A 1 91 ? 21.240 -8.973 -26.181 1.00 73.25 91 GLU A C 1
ATOM 703 O O . GLU A 1 91 ? 22.236 -8.805 -26.891 1.00 73.25 91 GLU A O 1
ATOM 708 N N . GLU A 1 92 ? 20.062 -9.323 -26.702 1.00 69.25 92 GLU A N 1
ATOM 709 C CA . GLU A 1 92 ? 19.853 -9.516 -28.137 1.00 69.25 92 GLU A CA 1
ATOM 710 C C . GLU A 1 92 ? 20.018 -8.212 -28.930 1.00 69.25 92 GLU A C 1
ATOM 712 O O . GLU A 1 92 ? 20.695 -8.197 -29.963 1.00 69.25 92 GLU A O 1
ATOM 717 N N . LYS A 1 93 ? 19.475 -7.097 -28.424 1.00 66.00 93 LYS A N 1
ATOM 718 C CA . LYS A 1 93 ? 19.656 -5.772 -29.031 1.00 66.00 93 LYS A CA 1
ATOM 719 C C . LYS A 1 93 ? 21.120 -5.347 -29.051 1.00 66.00 93 LYS A C 1
ATOM 721 O O . LYS A 1 93 ? 21.575 -4.802 -30.055 1.00 66.00 93 LYS A O 1
ATOM 726 N N . ASP A 1 94 ? 21.857 -5.577 -27.970 1.00 66.50 94 ASP A N 1
ATOM 727 C CA . ASP A 1 94 ? 23.270 -5.203 -27.886 1.00 66.50 94 ASP A CA 1
ATOM 728 C C . ASP A 1 94 ? 24.134 -6.044 -28.835 1.00 66.50 94 ASP A C 1
ATOM 730 O O . ASP A 1 94 ? 25.042 -5.507 -29.478 1.00 66.50 94 ASP A O 1
ATOM 734 N N . ARG A 1 95 ? 23.807 -7.333 -29.012 1.00 72.06 95 ARG A N 1
ATOM 735 C CA . ARG A 1 95 ? 24.427 -8.185 -30.039 1.00 72.06 95 ARG A CA 1
ATOM 736 C C . ARG A 1 95 ? 24.156 -7.649 -31.447 1.00 72.06 95 ARG A C 1
ATOM 738 O O . ARG A 1 95 ? 25.101 -7.447 -32.206 1.00 72.06 95 ARG A O 1
ATOM 745 N N . LEU A 1 96 ? 22.897 -7.362 -31.776 1.00 63.03 96 LEU A N 1
ATOM 746 C CA . LEU A 1 96 ? 22.507 -6.873 -33.103 1.00 63.03 96 LEU A CA 1
ATOM 747 C C . LEU A 1 96 ? 23.065 -5.480 -33.409 1.00 63.03 96 LEU A C 1
ATOM 749 O O . LEU A 1 96 ? 23.512 -5.235 -34.526 1.00 63.03 96 LEU A O 1
ATOM 753 N N . LYS A 1 97 ? 23.130 -4.583 -32.418 1.00 62.69 97 LYS A N 1
ATOM 754 C CA . LYS A 1 97 ? 23.841 -3.304 -32.554 1.00 62.69 97 LYS A CA 1
ATOM 755 C C . LYS A 1 97 ? 25.309 -3.516 -32.892 1.00 62.69 97 LYS A C 1
ATOM 757 O O . LYS A 1 97 ? 25.824 -2.838 -33.775 1.00 62.69 97 LYS A O 1
ATOM 762 N N . ARG A 1 98 ? 25.980 -4.440 -32.198 1.00 60.09 98 ARG A N 1
ATOM 763 C CA . ARG A 1 98 ? 27.392 -4.749 -32.445 1.00 60.09 98 ARG A CA 1
ATOM 764 C C . ARG A 1 98 ? 27.594 -5.296 -33.862 1.00 60.09 98 ARG A C 1
ATOM 766 O O . ARG A 1 98 ? 28.518 -4.870 -34.543 1.00 60.09 98 ARG A O 1
ATOM 773 N N . GLU A 1 99 ? 26.703 -6.164 -34.333 1.00 63.66 99 GLU A N 1
ATOM 774 C CA . GLU A 1 99 ? 26.730 -6.705 -35.700 1.00 63.66 99 GLU A CA 1
ATOM 775 C C . GLU A 1 99 ? 26.434 -5.640 -36.772 1.00 63.66 99 GLU A C 1
ATOM 777 O O . GLU A 1 99 ? 27.141 -5.568 -37.777 1.00 63.66 99 GLU A O 1
ATOM 782 N N . ALA A 1 100 ? 25.451 -4.763 -36.548 1.00 57.72 100 ALA A N 1
ATOM 783 C CA . ALA A 1 100 ? 25.134 -3.650 -37.445 1.00 57.72 100 ALA A CA 1
ATOM 784 C C . ALA A 1 100 ? 26.275 -2.618 -37.514 1.00 57.72 100 ALA A C 1
ATOM 786 O O . ALA A 1 100 ? 26.601 -2.127 -38.594 1.00 57.72 100 ALA A O 1
ATOM 787 N N . MET A 1 101 ? 26.937 -2.339 -36.386 1.00 55.12 101 MET A N 1
ATOM 788 C CA . MET A 1 101 ? 28.106 -1.452 -36.326 1.00 55.12 101 MET A CA 1
ATOM 789 C C . MET A 1 101 ? 29.324 -2.021 -37.062 1.00 55.12 101 MET A C 1
ATOM 791 O O . MET A 1 101 ? 30.080 -1.257 -37.656 1.00 55.12 101 MET A O 1
ATOM 795 N N . LEU A 1 102 ? 29.506 -3.345 -37.068 1.00 55.41 102 LEU A N 1
ATOM 796 C CA . LEU A 1 102 ? 30.563 -4.008 -37.842 1.00 55.41 102 LEU A CA 1
ATOM 797 C C . LEU A 1 102 ? 30.271 -4.028 -39.354 1.00 55.41 102 LEU A C 1
ATOM 799 O O . LEU A 1 102 ? 31.193 -4.200 -40.151 1.00 55.41 102 LEU A O 1
ATOM 803 N N . ARG A 1 103 ? 29.005 -3.854 -39.760 1.00 54.12 103 ARG A N 1
ATOM 804 C CA . ARG A 1 103 ? 28.558 -3.935 -41.159 1.00 54.12 103 ARG A CA 1
ATOM 805 C C . ARG A 1 103 ? 28.555 -2.591 -41.900 1.00 54.12 103 ARG A C 1
ATOM 807 O O . ARG A 1 103 ? 28.490 -2.615 -43.124 1.00 54.12 103 ARG A O 1
ATOM 814 N N . ASP A 1 104 ? 28.633 -1.451 -41.205 1.00 49.19 104 ASP A N 1
ATOM 815 C CA . ASP A 1 104 ? 28.507 -0.102 -41.791 1.00 49.19 104 ASP A CA 1
ATOM 816 C C . ASP A 1 104 ? 29.856 0.679 -41.763 1.00 49.19 104 ASP A C 1
ATOM 818 O O . ASP A 1 104 ? 30.181 1.339 -40.768 1.00 49.19 104 ASP A O 1
ATOM 822 N N . PRO A 1 105 ? 30.677 0.648 -42.841 1.00 45.97 105 PRO A N 1
ATOM 823 C CA . PRO A 1 105 ? 32.013 1.267 -42.882 1.00 45.97 105 PRO A CA 1
ATOM 824 C C . PRO A 1 105 ? 31.996 2.805 -42.868 1.00 45.97 105 PRO A C 1
ATOM 826 O O . PRO A 1 105 ? 33.041 3.432 -42.691 1.00 45.97 105 PRO A O 1
ATOM 829 N N . ALA A 1 106 ? 30.833 3.432 -43.080 1.00 46.47 106 ALA A N 1
ATOM 830 C CA . ALA A 1 106 ? 30.679 4.889 -43.120 1.00 46.47 106 ALA A CA 1
ATOM 831 C C . ALA A 1 106 ? 30.408 5.512 -41.735 1.00 46.47 106 ALA A C 1
ATOM 833 O O . ALA A 1 106 ? 30.631 6.707 -41.552 1.00 46.47 106 ALA A O 1
ATOM 834 N N . LYS A 1 107 ? 29.965 4.712 -40.752 1.00 45.62 107 LYS A N 1
ATOM 835 C CA . LYS A 1 107 ? 29.682 5.153 -39.369 1.00 45.62 107 LYS A CA 1
ATOM 836 C C . LYS A 1 107 ? 30.623 4.547 -38.323 1.00 45.62 107 LYS A C 1
ATOM 838 O O . LYS A 1 107 ? 30.622 5.002 -37.182 1.00 45.62 107 LYS A O 1
ATOM 843 N N . ALA A 1 108 ? 31.469 3.591 -38.713 1.00 40.44 108 ALA A N 1
ATOM 844 C CA . ALA A 1 108 ? 32.491 2.981 -37.855 1.00 40.44 108 ALA A CA 1
ATOM 845 C C . ALA A 1 108 ? 33.450 4.009 -37.207 1.00 40.44 108 ALA A C 1
ATOM 847 O O . ALA A 1 108 ? 33.897 3.822 -36.077 1.00 40.44 108 ALA A O 1
ATOM 848 N N . PHE A 1 109 ? 33.697 5.134 -37.886 1.00 37.62 109 PHE A N 1
ATOM 849 C CA . PHE A 1 109 ? 34.546 6.244 -37.432 1.00 37.62 109 PHE A CA 1
ATOM 850 C C . PHE A 1 109 ? 33.998 7.011 -36.209 1.00 37.62 109 PHE A C 1
ATOM 852 O O . PHE A 1 109 ? 34.751 7.687 -35.508 1.00 37.62 109 PHE A O 1
ATOM 859 N N . LEU A 1 110 ? 32.689 6.925 -35.939 1.00 48.41 110 LEU A N 1
ATOM 860 C CA . LEU A 1 110 ? 32.036 7.649 -34.839 1.00 48.41 110 LEU A CA 1
ATOM 861 C C . LEU A 1 110 ? 32.132 6.920 -33.488 1.00 48.41 110 LEU A C 1
ATOM 863 O O . LEU A 1 110 ? 31.803 7.517 -32.468 1.00 48.41 110 LEU A O 1
ATOM 867 N N . VAL A 1 111 ? 32.550 5.647 -33.472 1.00 43.81 111 VAL A N 1
ATOM 868 C CA . VAL A 1 111 ? 32.499 4.783 -32.273 1.00 43.81 111 VAL A CA 1
ATOM 869 C C . VAL A 1 111 ? 33.810 4.028 -32.007 1.00 43.81 111 VAL A C 1
ATOM 871 O O . VAL A 1 111 ? 34.092 3.715 -30.854 1.00 43.81 111 VAL A O 1
ATOM 874 N N . SER A 1 112 ? 34.631 3.744 -33.025 1.00 42.62 112 SER A N 1
ATOM 875 C CA . SER A 1 112 ? 35.912 3.037 -32.866 1.00 42.62 112 SER A CA 1
ATOM 876 C C . SER A 1 112 ? 37.092 3.939 -33.232 1.00 42.62 112 SER A C 1
ATOM 878 O O . SER A 1 112 ? 37.186 4.404 -34.370 1.00 42.62 112 SER A O 1
ATOM 880 N N . ASP A 1 113 ? 38.009 4.156 -32.283 1.00 47.31 113 ASP A N 1
ATOM 881 C CA . ASP A 1 113 ? 39.258 4.899 -32.514 1.00 47.31 113 ASP A CA 1
ATOM 882 C C . ASP A 1 113 ? 40.160 4.218 -33.560 1.00 47.31 113 ASP A C 1
ATOM 884 O O . ASP A 1 113 ? 40.879 4.885 -34.291 1.00 47.31 113 ASP A O 1
ATOM 888 N N . GLU A 1 114 ? 40.036 2.903 -33.747 1.00 48.81 114 GLU A N 1
ATOM 889 C CA . GLU A 1 114 ? 40.841 2.136 -34.705 1.00 48.81 114 GLU A CA 1
ATOM 890 C C . GLU A 1 114 ? 40.384 2.347 -36.164 1.00 48.81 114 GLU A C 1
ATOM 892 O O . GLU A 1 114 ? 41.194 2.378 -37.088 1.00 48.81 114 GLU A O 1
ATOM 897 N N . ALA A 1 115 ? 39.079 2.556 -36.386 1.00 49.19 115 ALA A N 1
ATOM 898 C CA . ALA A 1 115 ? 38.537 2.975 -37.685 1.00 49.19 115 ALA A CA 1
ATOM 899 C C . ALA A 1 115 ? 38.739 4.481 -37.935 1.00 49.19 115 ALA A C 1
ATOM 901 O O . ALA A 1 115 ? 38.764 4.915 -39.091 1.00 49.19 115 ALA A O 1
ATOM 902 N N . TYR A 1 116 ? 38.888 5.257 -36.853 1.00 49.41 116 TYR A N 1
ATOM 903 C CA . TYR A 1 116 ? 39.249 6.669 -36.880 1.00 49.41 116 TYR A CA 1
ATOM 904 C C . TYR A 1 116 ? 40.675 6.872 -37.382 1.00 49.41 116 TYR A C 1
ATOM 906 O O . TYR A 1 116 ? 40.869 7.549 -38.393 1.00 49.41 116 TYR A O 1
ATOM 914 N N . ASP A 1 117 ? 41.636 6.193 -36.765 1.00 50.34 117 ASP A N 1
ATOM 915 C CA . ASP A 1 117 ? 43.051 6.278 -37.129 1.00 50.34 117 ASP A CA 1
ATOM 916 C C . ASP A 1 117 ? 43.319 5.760 -38.546 1.00 50.34 117 ASP A C 1
ATOM 918 O O . ASP A 1 117 ? 44.065 6.377 -39.300 1.00 50.34 117 ASP A O 1
ATOM 922 N N . LYS A 1 118 ? 42.626 4.700 -38.981 1.00 58.31 118 LYS A N 1
ATOM 923 C CA . LYS A 1 118 ? 42.790 4.152 -40.338 1.00 58.31 118 LYS A CA 1
ATOM 924 C C . LYS A 1 118 ? 42.305 5.104 -41.437 1.00 58.31 118 LYS A C 1
ATOM 926 O O . LYS A 1 118 ? 42.913 5.182 -42.499 1.00 58.31 118 LYS A O 1
ATOM 931 N N . ARG A 1 119 ? 41.222 5.849 -41.176 1.00 52.16 119 ARG A N 1
ATOM 932 C CA . ARG A 1 119 ? 40.735 6.924 -42.060 1.00 52.16 119 ARG A CA 1
ATOM 933 C C . ARG A 1 119 ? 41.641 8.153 -41.998 1.00 52.16 119 ARG A C 1
ATOM 935 O O . ARG A 1 119 ? 41.805 8.808 -43.019 1.00 52.16 119 ARG A O 1
ATOM 942 N N . LEU A 1 120 ? 42.215 8.462 -40.834 1.00 51.78 120 LEU A N 1
ATOM 943 C CA . LEU A 1 120 ? 43.158 9.569 -40.655 1.00 51.78 120 LEU A CA 1
ATOM 944 C C . LEU A 1 120 ? 44.464 9.337 -41.435 1.00 51.78 120 LEU A C 1
ATOM 946 O O . LEU A 1 120 ? 44.971 10.268 -42.057 1.00 51.78 120 LEU A O 1
ATOM 950 N N . ASP A 1 121 ? 44.953 8.094 -41.445 1.00 54.62 121 ASP A N 1
ATOM 951 C CA . ASP A 1 121 ? 46.123 7.662 -42.219 1.00 54.62 121 ASP A CA 1
ATOM 952 C C . ASP A 1 121 ? 45.854 7.645 -43.737 1.00 54.62 121 ASP A C 1
ATOM 954 O O . ASP A 1 121 ? 46.744 7.965 -44.526 1.00 54.62 121 ASP A O 1
ATOM 958 N N . GLU A 1 122 ? 44.627 7.323 -44.171 1.00 56.16 122 GLU A N 1
ATOM 959 C CA . GLU A 1 122 ? 44.224 7.397 -45.588 1.00 56.16 122 GLU A CA 1
ATOM 960 C C . GLU A 1 122 ? 44.089 8.844 -46.101 1.00 56.16 122 GLU A C 1
ATOM 962 O O . GLU A 1 122 ? 44.351 9.109 -47.274 1.00 56.16 122 GLU A O 1
ATOM 967 N N . LEU A 1 123 ? 43.714 9.791 -45.234 1.00 58.88 123 LEU A N 1
ATOM 968 C CA . LEU A 1 123 ? 43.501 11.216 -45.543 1.00 58.88 123 LEU A CA 1
ATOM 969 C C . LEU A 1 123 ? 44.779 12.071 -45.411 1.00 58.88 123 LEU A C 1
ATOM 971 O O . LEU A 1 123 ? 44.699 13.249 -45.072 1.00 58.88 123 LEU A O 1
ATOM 975 N N . GLY A 1 124 ? 45.955 11.483 -45.672 1.00 43.59 124 GLY A N 1
ATOM 976 C CA . GLY A 1 124 ? 47.285 12.100 -45.544 1.00 43.59 124 GLY A CA 1
ATOM 977 C C . GLY A 1 124 ? 47.343 13.619 -45.788 1.00 43.59 124 GLY A C 1
ATOM 978 O O . GLY A 1 124 ? 46.746 14.137 -46.726 1.00 43.59 124 GLY A O 1
ATOM 979 N N . TRP A 1 125 ? 48.086 14.323 -44.924 1.00 45.34 125 TRP A N 1
ATOM 980 C CA . TRP A 1 125 ? 48.020 15.770 -44.650 1.00 45.34 125 TRP A CA 1
ATOM 981 C C . TRP A 1 125 ? 48.005 16.689 -45.892 1.00 45.34 125 TRP A C 1
ATOM 983 O O . TRP A 1 125 ? 49.018 17.276 -46.278 1.00 45.34 125 TRP A O 1
ATOM 993 N N . SER A 1 126 ? 46.821 16.869 -46.475 1.00 46.47 126 SER A N 1
ATOM 994 C CA . SER A 1 126 ? 46.499 17.836 -47.525 1.00 46.47 126 SER A CA 1
ATOM 995 C C . SER A 1 126 ? 45.650 18.967 -46.934 1.00 46.47 126 SER A C 1
ATOM 997 O O . SER A 1 126 ? 44.682 18.727 -46.216 1.00 46.47 126 SER A O 1
ATOM 999 N N . LEU A 1 127 ? 45.989 20.225 -47.243 1.00 45.50 127 LEU A N 1
ATOM 1000 C CA . LEU A 1 127 ? 45.333 21.435 -46.710 1.00 45.50 127 LEU A CA 1
ATOM 1001 C C . LEU A 1 127 ? 43.819 21.514 -47.003 1.00 45.50 127 LEU A C 1
ATOM 1003 O O . LEU A 1 127 ? 43.104 22.187 -46.265 1.00 45.50 127 LEU A O 1
ATOM 1007 N N . GLY A 1 128 ? 43.329 20.829 -48.045 1.00 51.09 128 GLY A N 1
ATOM 1008 C CA . GLY A 1 128 ? 41.895 20.731 -48.358 1.00 51.09 128 GLY A CA 1
ATOM 1009 C C . GLY A 1 128 ? 41.137 19.712 -47.500 1.00 51.09 128 GLY A C 1
ATOM 1010 O O . GLY A 1 128 ? 39.948 19.885 -47.254 1.00 51.09 128 GLY A O 1
ATOM 1011 N N . ASP A 1 129 ? 41.830 18.698 -46.980 1.00 51.78 129 ASP A N 1
ATOM 1012 C CA . ASP A 1 129 ? 41.252 17.649 -46.132 1.00 51.78 129 ASP A CA 1
ATOM 1013 C C . ASP A 1 129 ? 41.303 17.995 -44.639 1.00 51.78 129 ASP A C 1
ATOM 1015 O O . ASP A 1 129 ? 40.633 17.362 -43.823 1.00 51.78 129 ASP A O 1
ATOM 1019 N N . MET A 1 130 ? 42.033 19.054 -44.273 1.00 50.41 130 MET A N 1
ATOM 1020 C CA . MET A 1 130 ? 42.116 19.549 -42.899 1.00 50.41 130 MET A CA 1
ATOM 1021 C C . MET A 1 130 ? 40.782 20.144 -42.412 1.00 50.41 130 MET A C 1
ATOM 1023 O O . MET A 1 130 ? 40.414 19.947 -41.258 1.00 50.41 130 MET A O 1
ATOM 1027 N N . ASP A 1 131 ? 40.015 20.808 -43.286 1.00 53.59 131 ASP A N 1
ATOM 1028 C CA . ASP A 1 131 ? 38.676 21.331 -42.957 1.00 53.59 131 ASP A CA 1
ATOM 1029 C C . ASP A 1 131 ? 37.640 20.197 -42.827 1.00 53.59 131 ASP A C 1
ATOM 1031 O O . ASP A 1 131 ? 36.793 20.197 -41.929 1.00 53.59 131 ASP A O 1
ATOM 1035 N N . THR A 1 132 ? 37.767 19.156 -43.655 1.00 59.16 132 THR A N 1
ATOM 1036 C CA . THR A 1 132 ? 36.975 17.921 -43.551 1.00 59.16 132 THR A CA 1
ATOM 1037 C C . THR A 1 132 ? 37.300 17.164 -42.260 1.00 59.16 132 THR A C 1
ATOM 1039 O O . THR A 1 132 ? 36.389 16.712 -41.568 1.00 59.16 132 THR A O 1
ATOM 1042 N N . MET A 1 133 ? 38.579 17.090 -41.876 1.00 56.59 133 MET A N 1
ATOM 1043 C CA . MET A 1 133 ? 39.045 16.458 -40.638 1.00 56.59 133 MET A CA 1
ATOM 1044 C C . MET A 1 133 ? 38.600 17.235 -39.388 1.00 56.59 133 MET A C 1
ATOM 1046 O O . MET A 1 133 ? 38.156 16.620 -38.417 1.00 56.59 133 MET A O 1
ATOM 1050 N N . ILE A 1 134 ? 38.637 18.573 -39.413 1.00 60.34 134 ILE A N 1
ATOM 1051 C CA . ILE A 1 134 ? 38.138 19.430 -38.323 1.00 60.34 134 ILE A CA 1
ATOM 1052 C C . ILE A 1 134 ? 36.616 19.312 -38.186 1.00 60.34 134 ILE A C 1
ATOM 1054 O O . ILE A 1 134 ? 36.118 19.173 -37.067 1.00 60.34 134 ILE A O 1
ATOM 1058 N N . ASN A 1 135 ? 35.871 19.301 -39.294 1.00 60.09 135 ASN A N 1
ATOM 1059 C CA . ASN A 1 135 ? 34.425 19.073 -39.264 1.00 60.09 135 ASN A CA 1
ATOM 1060 C C . ASN A 1 135 ? 34.079 17.658 -38.777 1.00 60.09 135 ASN A C 1
ATOM 1062 O O . ASN A 1 135 ? 33.172 17.508 -37.960 1.00 60.09 135 ASN A O 1
ATOM 1066 N N . MET A 1 136 ? 34.824 16.630 -39.194 1.00 60.34 136 MET A N 1
ATOM 1067 C CA . MET A 1 136 ? 34.658 15.256 -38.705 1.00 60.34 136 MET A CA 1
ATOM 1068 C C . MET A 1 136 ? 34.990 15.121 -37.213 1.00 60.34 136 MET A C 1
ATOM 1070 O O . MET A 1 136 ? 34.241 14.482 -36.475 1.00 60.34 136 MET A O 1
ATOM 1074 N N . TYR A 1 137 ? 36.064 15.755 -36.735 1.00 61.53 137 TYR A N 1
ATOM 1075 C CA . TYR A 1 137 ? 36.427 15.775 -35.313 1.00 61.53 137 TYR A CA 1
ATOM 1076 C C . TYR A 1 137 ? 35.411 16.563 -34.476 1.00 61.53 137 TYR A C 1
ATOM 1078 O O . TYR A 1 137 ? 35.025 16.128 -33.392 1.00 61.53 137 TYR A O 1
ATOM 1086 N N . GLY A 1 138 ? 34.925 17.694 -34.993 1.00 62.94 138 GLY A N 1
ATOM 1087 C CA . GLY A 1 138 ? 33.861 18.486 -34.379 1.00 62.94 138 GLY A CA 1
ATOM 1088 C C . GLY A 1 138 ? 32.550 17.707 -34.277 1.00 62.94 138 GLY A C 1
ATOM 1089 O O . GLY A 1 138 ? 31.929 17.689 -33.216 1.00 62.94 138 GLY A O 1
ATOM 1090 N N . GLN A 1 139 ? 32.165 16.993 -35.336 1.00 60.44 139 GLN A N 1
ATOM 1091 C CA . GLN A 1 139 ? 30.989 16.120 -35.339 1.00 60.44 139 GLN A CA 1
ATOM 1092 C C . GLN A 1 139 ? 31.154 14.933 -34.378 1.00 60.44 139 GLN A C 1
ATOM 1094 O O . GLN A 1 139 ? 30.225 14.659 -33.617 1.00 60.44 139 GLN A O 1
ATOM 1099 N N . LYS A 1 140 ? 32.336 14.296 -34.321 1.00 65.38 140 LYS A N 1
ATOM 1100 C CA . LYS A 1 140 ? 32.648 13.231 -33.346 1.00 65.38 140 LYS A CA 1
ATOM 1101 C C . LYS A 1 140 ? 32.561 13.753 -31.909 1.00 65.38 140 LYS A C 1
ATOM 1103 O O . LYS A 1 140 ? 31.859 13.165 -31.095 1.00 65.38 140 LYS A O 1
ATOM 1108 N N . LYS A 1 141 ? 33.146 14.917 -31.609 1.00 62.31 141 LYS A N 1
ATOM 1109 C CA . LYS A 1 141 ? 33.065 15.544 -30.277 1.00 62.31 141 LYS A CA 1
ATOM 1110 C C . LYS A 1 141 ? 31.655 15.965 -29.878 1.00 62.31 141 LYS A C 1
ATOM 1112 O O . LYS A 1 141 ? 31.292 15.801 -28.717 1.00 62.31 141 LYS A O 1
ATOM 1117 N N . ILE A 1 142 ? 30.860 16.520 -30.794 1.00 65.06 142 ILE A N 1
ATOM 1118 C CA . ILE A 1 142 ? 29.461 16.886 -30.514 1.00 65.06 142 ILE A CA 1
ATOM 1119 C C . ILE A 1 142 ? 28.626 15.624 -30.269 1.00 65.06 142 ILE A C 1
ATOM 1121 O O . ILE A 1 142 ? 27.785 15.614 -29.367 1.00 65.06 142 ILE A O 1
ATOM 1125 N N . TYR A 1 143 ? 28.887 14.552 -31.019 1.00 63.34 143 TYR A N 1
ATOM 1126 C CA . TYR A 1 143 ? 28.247 13.257 -30.821 1.00 63.34 143 TYR A CA 1
ATOM 1127 C C . TYR A 1 143 ? 28.632 12.627 -29.472 1.00 63.34 143 TYR A C 1
ATOM 1129 O O . TYR A 1 143 ? 27.743 12.304 -28.686 1.00 63.34 143 TYR A O 1
ATOM 1137 N N . GLU A 1 144 ? 29.926 12.554 -29.145 1.00 68.69 144 GLU A N 1
ATOM 1138 C CA . GLU A 1 144 ? 30.443 12.066 -27.855 1.00 68.69 144 GLU A CA 1
ATOM 1139 C C . GLU A 1 144 ? 29.931 12.895 -26.671 1.00 68.69 144 GLU A C 1
ATOM 1141 O O . GLU A 1 144 ? 29.539 12.344 -25.643 1.00 68.69 144 GLU A O 1
ATOM 1146 N N . LEU A 1 145 ? 29.886 14.225 -26.802 1.00 68.50 145 LEU A N 1
ATOM 1147 C CA . LEU A 1 145 ? 29.331 15.108 -25.777 1.00 68.50 145 LEU A CA 1
ATOM 1148 C C . LEU A 1 145 ? 27.826 14.868 -25.604 1.00 68.50 145 LEU A C 1
ATOM 1150 O O . LEU A 1 145 ? 27.337 14.803 -24.475 1.00 68.50 145 LEU A O 1
ATOM 1154 N N . GLY A 1 146 ? 27.095 14.698 -26.707 1.00 67.62 146 GLY A N 1
ATOM 1155 C CA . GLY A 1 146 ? 25.672 14.371 -26.701 1.00 67.62 146 GLY A CA 1
ATOM 1156 C C . GLY A 1 146 ? 25.372 13.004 -26.078 1.00 67.62 146 GLY A C 1
ATOM 1157 O O . GLY A 1 146 ? 24.403 12.885 -25.326 1.00 67.62 146 GLY A O 1
ATOM 1158 N N . GLU A 1 147 ? 26.197 11.994 -26.350 1.00 68.56 147 GLU A N 1
ATOM 1159 C CA . GLU A 1 147 ? 26.160 10.670 -25.713 1.00 68.56 147 GLU A CA 1
ATOM 1160 C C . GLU A 1 147 ? 26.480 10.769 -24.217 1.00 68.56 147 GLU A C 1
ATOM 1162 O O . GLU A 1 147 ? 25.718 10.261 -23.396 1.00 68.56 147 GLU A O 1
ATOM 1167 N N . LYS A 1 148 ? 27.528 11.505 -23.831 1.00 71.25 148 LYS A N 1
ATOM 1168 C CA . LYS A 1 148 ? 27.927 11.694 -22.427 1.00 71.25 148 LYS A CA 1
ATOM 1169 C C . LYS A 1 148 ? 26.859 12.418 -21.604 1.00 71.25 148 LYS A C 1
ATOM 1171 O O . LYS A 1 148 ? 26.580 12.015 -20.478 1.00 71.25 148 LYS A O 1
ATOM 1176 N N . ILE A 1 149 ? 26.223 13.451 -22.165 1.00 70.44 149 ILE A N 1
ATOM 1177 C CA . ILE A 1 149 ? 25.107 14.164 -21.520 1.00 70.44 149 ILE A CA 1
ATOM 1178 C C . ILE A 1 149 ? 23.884 13.248 -21.387 1.00 70.44 149 ILE A C 1
ATOM 1180 O O . ILE A 1 149 ? 23.245 13.236 -20.335 1.00 70.44 149 ILE A O 1
ATOM 1184 N N . ARG A 1 150 ? 23.563 12.451 -22.417 1.00 68.00 150 ARG A N 1
ATOM 1185 C CA . ARG A 1 150 ? 22.473 11.459 -22.353 1.00 68.00 150 ARG A CA 1
ATOM 1186 C C . ARG A 1 150 ? 22.756 10.355 -21.332 1.00 68.00 150 ARG A C 1
ATOM 1188 O O . ARG A 1 150 ? 21.835 9.958 -20.621 1.00 68.00 150 ARG A O 1
ATOM 1195 N N . GLY A 1 151 ? 23.998 9.880 -21.250 1.00 71.31 151 GLY A N 1
ATOM 1196 C CA . GLY A 1 151 ? 24.454 8.902 -20.261 1.00 71.31 151 GLY A CA 1
ATOM 1197 C C . GLY A 1 151 ? 24.313 9.440 -18.840 1.00 71.31 151 GLY A C 1
ATOM 1198 O O . GLY A 1 151 ? 23.630 8.831 -18.023 1.00 71.31 151 GLY A O 1
ATOM 1199 N N . TRP A 1 152 ? 24.823 10.647 -18.587 1.00 76.00 152 TRP A N 1
ATOM 1200 C CA . TRP A 1 152 ? 24.671 11.318 -17.294 1.00 76.00 152 TRP A CA 1
ATOM 1201 C C . TRP A 1 152 ? 23.200 11.552 -16.916 1.00 76.00 152 TRP A C 1
ATOM 1203 O O . TRP A 1 152 ? 22.800 11.317 -15.779 1.00 76.00 152 TRP A O 1
ATOM 1213 N N . PHE A 1 153 ? 22.359 11.970 -17.869 1.00 71.81 153 PHE A N 1
ATOM 1214 C CA . PHE A 1 153 ? 20.926 12.154 -17.618 1.00 71.81 153 PHE A CA 1
ATOM 1215 C C . PHE A 1 153 ? 20.218 10.826 -17.311 1.00 71.81 153 PHE A C 1
ATOM 1217 O O . PHE A 1 153 ? 19.305 10.792 -16.487 1.00 71.81 153 PHE A O 1
ATOM 1224 N N . ARG A 1 154 ? 20.651 9.720 -17.933 1.00 73.19 154 ARG A N 1
ATOM 1225 C CA . ARG A 1 154 ? 20.150 8.376 -17.630 1.00 73.19 154 ARG A CA 1
ATOM 1226 C C . ARG A 1 154 ? 20.516 7.951 -16.211 1.00 73.19 154 ARG A C 1
ATOM 1228 O O . ARG A 1 154 ? 19.618 7.544 -15.484 1.00 73.19 154 ARG A O 1
ATOM 1235 N N . GLU A 1 155 ? 21.779 8.097 -15.818 1.00 77.00 155 GLU A N 1
ATOM 1236 C CA . GLU A 1 155 ? 22.244 7.810 -14.451 1.00 77.00 155 GLU A CA 1
ATOM 1237 C C . GLU A 1 155 ? 21.494 8.657 -13.415 1.00 77.00 155 GLU A C 1
ATOM 1239 O O . GLU A 1 155 ? 21.058 8.149 -12.382 1.00 77.00 155 GLU A O 1
ATOM 1244 N N . LEU A 1 156 ? 21.273 9.941 -13.714 1.00 75.62 156 LEU A N 1
ATOM 1245 C CA . LEU A 1 156 ? 20.510 10.836 -12.849 1.00 75.62 156 LEU A CA 1
ATOM 1246 C C . LEU A 1 156 ? 19.062 10.355 -12.673 1.00 75.62 156 LEU A C 1
ATOM 1248 O O . LEU A 1 156 ? 18.556 10.306 -11.553 1.00 75.62 156 LEU A O 1
ATOM 1252 N N . LEU A 1 157 ? 18.384 10.000 -13.765 1.00 74.69 157 LEU A N 1
ATOM 1253 C CA . LEU A 1 157 ? 17.013 9.491 -13.711 1.00 74.69 157 LEU A CA 1
ATOM 1254 C C . LEU A 1 157 ? 16.925 8.118 -13.027 1.00 74.69 157 LEU A C 1
ATOM 1256 O O . LEU A 1 157 ? 15.960 7.871 -12.305 1.00 74.69 157 LEU A O 1
ATOM 1260 N N . GLU A 1 158 ? 17.923 7.253 -13.197 1.00 76.69 158 GLU A N 1
ATOM 1261 C CA . GLU A 1 158 ? 18.010 5.967 -12.499 1.00 76.69 158 GLU A CA 1
ATOM 1262 C C . GLU A 1 158 ? 18.181 6.160 -10.986 1.00 76.69 158 GLU A C 1
ATOM 1264 O O . GLU A 1 158 ? 17.478 5.520 -10.200 1.00 76.69 158 GLU A O 1
ATOM 1269 N N . LEU A 1 159 ? 19.014 7.118 -10.566 1.00 79.38 159 LEU A N 1
ATOM 1270 C CA . LEU A 1 159 ? 19.137 7.514 -9.163 1.00 79.38 159 LEU A CA 1
ATOM 1271 C C . LEU A 1 159 ? 17.798 8.016 -8.600 1.00 79.38 159 LEU A C 1
ATOM 1273 O O . LEU A 1 159 ? 17.395 7.611 -7.509 1.00 79.38 159 LEU A O 1
ATOM 1277 N N . PHE A 1 160 ? 17.077 8.865 -9.343 1.00 75.06 160 PHE A N 1
ATOM 1278 C CA . PHE A 1 160 ? 15.746 9.331 -8.938 1.00 75.06 160 PHE A CA 1
ATOM 1279 C C . PHE A 1 160 ? 14.728 8.192 -8.845 1.00 75.06 160 PHE A C 1
ATOM 1281 O O . PHE A 1 160 ? 13.906 8.189 -7.929 1.00 75.06 160 PHE A O 1
ATOM 1288 N N . PHE A 1 161 ? 14.781 7.224 -9.758 1.00 77.88 161 PHE A N 1
ATOM 1289 C CA . PHE A 1 161 ? 13.910 6.053 -9.735 1.00 77.88 161 PHE A CA 1
ATOM 1290 C C . PHE A 1 161 ? 14.168 5.180 -8.500 1.00 77.88 161 PHE A C 1
ATOM 1292 O O . PHE A 1 161 ? 13.231 4.854 -7.767 1.00 77.88 161 PHE A O 1
ATOM 1299 N N . GLN A 1 162 ? 15.435 4.870 -8.213 1.00 79.81 162 GLN A N 1
ATOM 1300 C CA . GLN A 1 162 ? 15.823 4.119 -7.016 1.00 79.81 162 GLN A CA 1
ATOM 1301 C C . GLN A 1 162 ? 15.426 4.866 -5.734 1.00 79.81 162 GLN A C 1
ATOM 1303 O O . GLN A 1 162 ? 14.858 4.268 -4.817 1.00 79.81 162 GLN A O 1
ATOM 130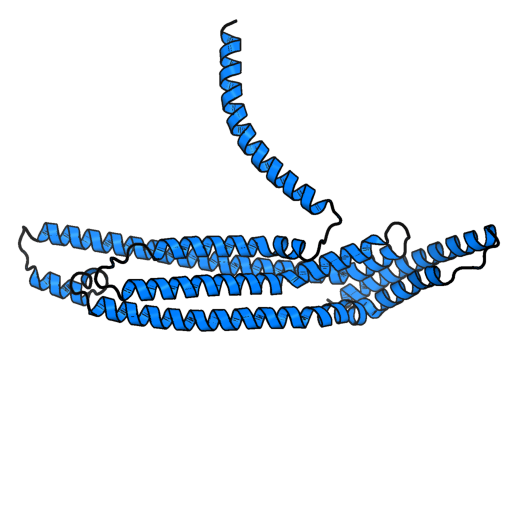8 N N . ALA A 1 163 ? 15.647 6.183 -5.689 1.00 80.44 163 ALA A N 1
ATOM 1309 C CA . ALA A 1 163 ? 15.241 7.019 -4.564 1.00 80.44 163 ALA A CA 1
ATOM 1310 C C . ALA A 1 163 ? 13.713 7.036 -4.373 1.00 80.44 163 ALA A C 1
ATOM 1312 O O . ALA A 1 163 ? 13.236 6.917 -3.245 1.00 80.44 163 ALA A O 1
ATOM 1313 N N . ALA A 1 164 ? 12.936 7.141 -5.456 1.00 78.44 164 ALA A N 1
ATOM 1314 C CA . ALA A 1 164 ? 11.475 7.108 -5.402 1.00 78.44 164 ALA A CA 1
ATOM 1315 C C . ALA A 1 164 ? 10.951 5.755 -4.894 1.00 78.44 164 ALA A C 1
ATOM 1317 O O . ALA A 1 164 ? 10.077 5.733 -4.026 1.00 78.44 164 ALA A O 1
ATOM 1318 N N . SER A 1 165 ? 11.518 4.640 -5.369 1.00 80.38 165 SER A N 1
ATOM 1319 C CA . SER A 1 165 ? 11.170 3.297 -4.883 1.00 80.38 165 SER A CA 1
ATOM 1320 C C . SER A 1 165 ? 11.448 3.158 -3.384 1.00 80.38 165 SER A C 1
ATOM 1322 O O . SER A 1 165 ? 10.563 2.765 -2.623 1.00 80.38 165 SER A O 1
ATOM 1324 N N . LEU A 1 166 ? 12.640 3.570 -2.937 1.00 86.25 166 LEU A N 1
ATOM 1325 C CA . LEU A 1 166 ? 13.022 3.517 -1.525 1.00 86.25 166 LEU A CA 1
ATOM 1326 C C . LEU A 1 166 ? 12.106 4.379 -0.645 1.00 86.25 166 LEU A C 1
ATOM 1328 O O . LEU A 1 166 ? 11.739 3.976 0.462 1.00 86.25 166 LEU A O 1
ATOM 1332 N N . LEU A 1 167 ? 11.718 5.563 -1.128 1.00 84.56 167 LEU A N 1
ATOM 1333 C CA . LEU A 1 167 ? 10.785 6.438 -0.423 1.00 84.56 167 LEU A CA 1
ATOM 1334 C C . LEU A 1 167 ? 9.412 5.783 -0.255 1.00 84.56 167 LEU A C 1
ATOM 1336 O O . LEU A 1 167 ? 8.864 5.825 0.847 1.00 84.56 167 LEU A O 1
ATOM 1340 N N . ILE A 1 168 ? 8.863 5.162 -1.303 1.00 85.75 168 ILE A N 1
ATOM 1341 C CA . ILE A 1 168 ? 7.572 4.461 -1.222 1.00 85.75 168 ILE A CA 1
ATOM 1342 C C . ILE A 1 168 ? 7.643 3.304 -0.220 1.00 85.75 168 ILE A C 1
ATOM 1344 O O . ILE A 1 168 ? 6.761 3.199 0.635 1.00 85.75 168 ILE A O 1
ATOM 1348 N N . ASP A 1 169 ? 8.703 2.496 -0.254 1.00 86.19 169 ASP A N 1
ATOM 1349 C CA . ASP A 1 169 ? 8.881 1.373 0.675 1.00 86.19 169 ASP A CA 1
ATOM 1350 C C . ASP A 1 169 ? 9.041 1.827 2.129 1.00 86.19 169 ASP A C 1
ATOM 1352 O O . ASP A 1 169 ? 8.439 1.254 3.049 1.00 86.19 169 ASP A O 1
ATOM 1356 N N . THR A 1 170 ? 9.799 2.902 2.346 1.00 87.81 170 THR A N 1
ATOM 1357 C CA . THR A 1 170 ? 10.003 3.484 3.678 1.00 87.81 170 THR A CA 1
ATOM 1358 C C . THR A 1 170 ? 8.699 4.067 4.220 1.00 87.81 170 THR A C 1
ATOM 1360 O O . THR A 1 170 ? 8.326 3.787 5.363 1.00 87.81 170 THR A O 1
ATOM 1363 N N . LEU A 1 171 ? 7.959 4.825 3.402 1.00 88.94 171 LEU A N 1
ATOM 1364 C CA . LEU A 1 171 ? 6.668 5.401 3.785 1.00 88.94 171 LEU A CA 1
ATOM 1365 C C . LEU A 1 171 ? 5.624 4.320 4.066 1.00 88.94 171 LEU A C 1
ATOM 1367 O O . LEU A 1 171 ? 4.927 4.392 5.080 1.00 88.94 171 LEU A O 1
ATOM 1371 N N . ARG A 1 172 ? 5.537 3.297 3.208 1.00 90.44 172 ARG A N 1
ATOM 1372 C CA . ARG A 1 172 ? 4.654 2.141 3.405 1.00 90.44 172 ARG A CA 1
ATOM 1373 C C . ARG A 1 172 ? 4.932 1.476 4.747 1.00 90.44 172 ARG A C 1
ATOM 1375 O O . ARG A 1 172 ? 4.010 1.276 5.539 1.00 90.44 172 ARG A O 1
ATOM 1382 N N . THR A 1 173 ? 6.197 1.161 5.011 1.00 88.81 173 THR A N 1
ATOM 1383 C CA . THR A 1 173 ? 6.620 0.497 6.248 1.00 88.81 173 THR A CA 1
ATOM 1384 C C . THR A 1 173 ? 6.287 1.356 7.463 1.00 88.81 173 THR A C 1
ATOM 1386 O O . THR A 1 173 ? 5.645 0.877 8.397 1.00 88.81 173 THR A O 1
ATOM 1389 N N . PHE A 1 174 ? 6.630 2.645 7.424 1.00 90.81 174 PHE A N 1
ATOM 1390 C CA . PHE A 1 174 ? 6.316 3.592 8.489 1.00 90.81 174 PHE A CA 1
ATOM 1391 C C . PHE A 1 174 ? 4.811 3.666 8.785 1.00 90.81 174 PHE A C 1
ATOM 1393 O O . PHE A 1 174 ? 4.400 3.520 9.939 1.00 90.81 174 PHE A O 1
ATOM 1400 N N . PHE A 1 175 ? 3.965 3.826 7.763 1.00 89.62 175 PHE A N 1
ATOM 1401 C CA . PHE A 1 175 ? 2.521 3.915 7.979 1.00 89.62 175 PHE A CA 1
ATOM 1402 C C . PHE A 1 175 ? 1.916 2.609 8.505 1.00 89.62 175 PHE A C 1
ATOM 1404 O O . PHE A 1 175 ? 1.061 2.667 9.390 1.00 89.62 175 PHE A O 1
ATOM 1411 N N . LEU A 1 176 ? 2.366 1.442 8.029 1.00 89.25 176 LEU A N 1
ATOM 1412 C CA . LEU A 1 176 ? 1.909 0.150 8.557 1.00 89.25 176 LEU A CA 1
ATOM 1413 C C . LEU A 1 176 ? 2.282 -0.028 10.031 1.00 89.25 176 LEU A C 1
ATOM 1415 O O . LEU A 1 176 ? 1.476 -0.557 10.799 1.00 89.25 176 LEU A O 1
ATOM 1419 N N . ILE A 1 177 ? 3.458 0.445 10.447 1.00 88.62 177 ILE A N 1
ATOM 1420 C CA . ILE A 1 177 ? 3.881 0.430 11.854 1.00 88.62 177 ILE A CA 1
ATOM 1421 C C . ILE A 1 177 ? 2.956 1.308 12.695 1.00 88.62 177 ILE A C 1
ATOM 1423 O O . ILE A 1 177 ? 2.392 0.835 13.682 1.00 88.62 177 ILE A O 1
ATOM 1427 N N . VAL A 1 178 ? 2.754 2.562 12.284 1.00 89.56 178 VAL A N 1
ATOM 1428 C CA . VAL A 1 178 ? 1.894 3.514 13.004 1.00 89.56 178 VAL A CA 1
ATOM 1429 C C . VAL A 1 178 ? 0.463 2.980 13.121 1.00 89.56 178 VAL A C 1
ATOM 1431 O O . VAL A 1 178 ? -0.112 2.988 14.208 1.00 89.56 178 VAL A O 1
ATOM 1434 N N . LEU A 1 179 ? -0.105 2.450 12.034 1.00 88.69 179 LEU A N 1
ATOM 1435 C CA . LEU A 1 179 ? -1.446 1.858 12.041 1.00 88.69 179 LEU A CA 1
ATOM 1436 C C . LEU A 1 179 ? -1.534 0.592 12.894 1.00 88.69 179 LEU A C 1
ATOM 1438 O O . LEU A 1 179 ? -2.576 0.363 13.503 1.00 88.69 179 LEU A O 1
ATOM 1442 N N . SER A 1 180 ? -0.474 -0.212 12.961 1.00 87.75 180 SER A N 1
ATOM 1443 C CA . SER A 1 180 ? -0.439 -1.401 13.822 1.00 87.75 180 SER A CA 1
ATOM 1444 C C . SER A 1 180 ? -0.409 -1.024 15.305 1.00 87.75 180 SER A C 1
ATOM 1446 O O . SER A 1 180 ? -1.068 -1.683 16.104 1.00 87.75 180 SER A O 1
ATOM 1448 N N . ILE A 1 181 ? 0.293 0.057 15.666 1.00 87.06 181 ILE A N 1
ATOM 1449 C CA . ILE A 1 181 ? 0.358 0.574 17.043 1.00 87.06 181 ILE A CA 1
ATOM 1450 C C . ILE A 1 181 ? -0.969 1.236 17.451 1.00 87.06 181 ILE A C 1
ATOM 1452 O O . ILE A 1 181 ? -1.459 1.014 18.555 1.00 87.06 181 ILE A O 1
ATOM 1456 N N . LEU A 1 182 ? -1.586 2.019 16.558 1.00 87.31 182 LEU A N 1
ATOM 1457 C CA . LEU A 1 182 ? -2.855 2.722 16.814 1.00 87.31 182 LEU A CA 1
ATOM 1458 C C . LEU A 1 182 ? -4.108 1.865 16.559 1.00 87.31 182 LEU A C 1
ATOM 1460 O O . LEU A 1 182 ? -5.235 2.293 16.829 1.00 87.31 182 LEU A O 1
ATOM 1464 N N . GLY A 1 183 ? -3.935 0.659 16.025 1.00 88.12 183 GLY A N 1
ATOM 1465 C CA . GLY A 1 183 ? -5.023 -0.258 15.701 1.00 88.12 183 GLY A CA 1
ATOM 1466 C C . GLY A 1 183 ? -5.892 -0.633 16.901 1.00 88.12 183 GLY A C 1
ATOM 1467 O O . GLY A 1 183 ? -7.103 -0.418 16.828 1.00 88.12 183 GLY A O 1
ATOM 1468 N N . PRO A 1 184 ? -5.322 -1.074 18.039 1.00 89.19 184 PRO A N 1
ATOM 1469 C CA . PRO A 1 184 ? -6.091 -1.362 19.249 1.00 89.19 184 PRO A CA 1
ATOM 1470 C C . PRO A 1 184 ? -6.958 -0.181 19.706 1.00 89.19 184 PRO A C 1
ATOM 1472 O O . PRO A 1 184 ? -8.122 -0.363 20.058 1.00 89.19 184 PRO A O 1
ATOM 1475 N N . VAL A 1 185 ? -6.432 1.045 19.629 1.00 89.31 185 VAL A N 1
ATOM 1476 C CA . VAL A 1 185 ? -7.162 2.271 19.996 1.00 89.31 185 VAL A CA 1
ATOM 1477 C C . VAL A 1 185 ? -8.345 2.513 19.055 1.00 89.31 185 VAL A C 1
ATOM 1479 O O . VAL A 1 185 ? -9.440 2.846 19.504 1.00 89.31 185 VAL A O 1
ATOM 1482 N N . SER A 1 186 ? -8.160 2.279 17.755 1.00 88.75 186 SER A N 1
ATOM 1483 C CA . SER A 1 186 ? -9.232 2.403 16.756 1.00 88.75 186 SER A CA 1
ATOM 1484 C C . SER A 1 186 ? -10.374 1.409 17.013 1.00 88.75 186 SER A C 1
ATOM 1486 O O . SER A 1 186 ? -11.545 1.754 16.853 1.00 88.75 186 SER A O 1
ATOM 1488 N N . PHE A 1 187 ? -10.046 0.193 17.464 1.00 88.25 187 PHE A N 1
ATOM 1489 C CA . PHE A 1 187 ? -11.028 -0.819 17.871 1.00 88.25 187 PHE A CA 1
ATOM 1490 C C . PHE A 1 187 ? -11.726 -0.451 19.184 1.00 88.25 187 PHE A C 1
ATOM 1492 O O . PHE A 1 187 ? -12.934 -0.651 19.300 1.00 88.25 187 PHE A O 1
ATOM 1499 N N . ALA A 1 188 ? -11.000 0.129 20.142 1.00 89.06 188 ALA A N 1
ATOM 1500 C CA . ALA A 1 188 ? -11.574 0.591 21.403 1.00 89.06 188 ALA A CA 1
ATOM 1501 C C . ALA A 1 188 ? -12.597 1.712 21.192 1.00 89.06 188 ALA A C 1
ATOM 1503 O O . ALA A 1 188 ? -13.685 1.676 21.763 1.00 89.06 188 ALA A O 1
ATOM 1504 N N . LEU A 1 189 ? -12.292 2.673 20.317 1.00 88.81 189 LEU A N 1
ATOM 1505 C CA . LEU A 1 189 ? -13.232 3.737 19.960 1.00 88.81 189 LEU A CA 1
ATOM 1506 C C . LEU A 1 189 ? -14.467 3.192 19.232 1.00 88.81 189 LEU A C 1
ATOM 1508 O O . LEU A 1 189 ? -15.571 3.669 19.469 1.00 88.81 189 LEU A O 1
ATOM 1512 N N . ALA A 1 190 ? -14.325 2.148 18.413 1.00 88.69 190 ALA A N 1
ATOM 1513 C CA . ALA A 1 190 ? -15.450 1.539 17.701 1.00 88.69 190 ALA A CA 1
ATOM 1514 C C . ALA A 1 190 ? -16.484 0.834 18.605 1.00 88.69 190 ALA A C 1
ATOM 1516 O O . ALA A 1 190 ? -17.549 0.444 18.113 1.00 88.69 190 ALA A O 1
ATOM 1517 N N . VAL A 1 191 ? -16.191 0.678 19.904 1.00 87.06 191 VAL A N 1
ATOM 1518 C CA . VAL A 1 191 ? -17.150 0.213 20.921 1.00 87.06 191 VAL A CA 1
ATOM 1519 C C . VAL A 1 191 ? -18.240 1.259 21.182 1.00 87.06 191 VAL A C 1
ATOM 1521 O O . VAL A 1 191 ? -19.371 0.903 21.503 1.00 87.06 191 VAL A O 1
ATOM 1524 N N . TYR A 1 192 ? -17.935 2.544 21.004 1.00 87.38 192 TYR A N 1
ATOM 1525 C CA . TYR A 1 192 ? -18.892 3.630 21.186 1.00 87.38 192 TYR A CA 1
ATOM 1526 C C . TYR A 1 192 ? -19.791 3.770 19.949 1.00 87.38 192 TYR A C 1
ATOM 1528 O O . TYR A 1 192 ? -19.312 3.777 18.813 1.00 87.38 192 TYR A O 1
ATOM 1536 N N . ASP A 1 193 ? -21.099 3.957 20.154 1.00 79.25 193 ASP A N 1
ATOM 1537 C CA . ASP A 1 193 ? -22.084 4.004 19.060 1.00 79.25 193 ASP A CA 1
ATOM 1538 C C . ASP A 1 193 ? -21.844 5.111 18.024 1.00 79.25 193 ASP A C 1
ATOM 1540 O O . ASP A 1 193 ? -22.180 4.935 16.856 1.00 79.25 193 ASP A O 1
ATOM 1544 N N . GLY A 1 194 ? -21.216 6.223 18.413 1.00 82.31 194 GLY A N 1
ATOM 1545 C CA . GLY A 1 194 ? -20.872 7.311 17.490 1.00 82.31 194 GLY A CA 1
ATOM 1546 C C . GLY A 1 194 ? -19.618 7.059 16.644 1.00 82.31 194 GLY A C 1
ATOM 1547 O O . GLY A 1 194 ? -19.437 7.697 15.611 1.00 82.31 194 GLY A O 1
ATOM 1548 N N . PHE A 1 195 ? -18.754 6.125 17.050 1.00 84.12 195 PHE A N 1
ATOM 1549 C CA . PHE A 1 195 ? -17.417 5.937 16.471 1.00 84.12 195 PHE A CA 1
ATOM 1550 C C . PHE A 1 195 ? -17.246 4.584 15.775 1.00 84.12 195 PHE A C 1
ATOM 1552 O O . PHE A 1 195 ? -16.127 4.166 15.476 1.00 84.12 195 PHE A O 1
ATOM 1559 N N . GLN A 1 196 ? -18.350 3.910 15.455 1.00 82.88 196 GLN A N 1
ATOM 1560 C CA . GLN A 1 196 ? -18.358 2.598 14.806 1.00 82.88 196 GLN A CA 1
ATOM 1561 C C . GLN A 1 196 ? -17.580 2.566 13.477 1.00 82.88 196 GLN A C 1
ATOM 1563 O O . GLN A 1 196 ? -16.908 1.581 13.169 1.00 82.88 196 GLN A O 1
ATOM 1568 N N . SER A 1 197 ? -17.624 3.661 12.712 1.00 85.12 197 SER A N 1
ATOM 1569 C CA . SER A 1 197 ? -16.924 3.810 11.428 1.00 85.12 197 SER A CA 1
ATOM 1570 C C . SER A 1 197 ? -15.398 3.892 11.561 1.00 85.12 197 SER A C 1
ATOM 1572 O O . SER A 1 197 ? -14.681 3.765 10.564 1.00 85.12 197 SER A O 1
ATOM 1574 N N . THR A 1 198 ? -14.874 4.079 12.775 1.00 87.12 198 THR A N 1
ATOM 1575 C CA . THR A 1 198 ? -13.429 4.141 13.039 1.00 87.12 198 THR A CA 1
ATOM 1576 C C . THR A 1 198 ? -12.755 2.818 12.687 1.00 87.12 198 THR A C 1
ATOM 1578 O O . THR A 1 198 ? -11.700 2.823 12.055 1.00 87.12 198 THR A O 1
ATOM 1581 N N . LEU A 1 199 ? -13.397 1.684 12.995 1.00 87.00 199 LEU A N 1
ATOM 1582 C CA . LEU A 1 199 ? -12.871 0.353 12.681 1.00 87.00 199 LEU A CA 1
ATOM 1583 C C . LEU A 1 199 ? -12.797 0.115 11.173 1.00 87.00 199 LEU A C 1
ATOM 1585 O O . LEU A 1 199 ? -11.753 -0.284 10.660 1.00 87.00 199 LEU A O 1
ATOM 1589 N N . THR A 1 200 ? -13.879 0.408 10.448 1.00 86.25 200 THR A N 1
ATOM 1590 C CA . THR A 1 200 ? -13.919 0.232 8.989 1.00 86.25 200 THR A CA 1
ATOM 1591 C C . THR A 1 200 ? -12.945 1.177 8.292 1.00 86.25 200 THR A C 1
ATOM 1593 O O . THR A 1 200 ? -12.294 0.789 7.327 1.00 86.25 200 THR A O 1
ATOM 1596 N N . THR A 1 201 ? -12.783 2.399 8.808 1.00 87.88 201 THR A N 1
ATOM 1597 C CA . THR A 1 201 ? -11.831 3.383 8.272 1.00 87.88 201 THR A CA 1
ATOM 1598 C C . THR A 1 201 ? -10.385 2.961 8.516 1.00 87.88 201 THR A C 1
ATOM 1600 O O . THR A 1 201 ? -9.565 3.047 7.601 1.00 87.88 201 THR A O 1
ATOM 1603 N N . TRP A 1 202 ? -10.063 2.485 9.722 1.00 91.12 202 TRP A N 1
ATOM 1604 C CA . TRP A 1 202 ? -8.737 1.960 10.044 1.00 91.12 202 TRP A CA 1
ATOM 1605 C C . TRP A 1 202 ? -8.390 0.764 9.155 1.00 91.12 202 TRP A C 1
ATOM 1607 O O . TRP A 1 202 ? -7.334 0.763 8.522 1.00 91.12 202 TRP A O 1
ATOM 1617 N N . LEU A 1 203 ? -9.308 -0.202 9.037 1.00 89.19 203 LEU A N 1
ATOM 1618 C CA . LEU A 1 203 ? -9.114 -1.400 8.221 1.00 89.19 203 LEU A CA 1
ATOM 1619 C C . LEU A 1 203 ? -8.889 -1.031 6.751 1.00 89.19 203 LEU A C 1
ATOM 1621 O O . LEU A 1 203 ? -7.944 -1.502 6.123 1.00 89.19 203 LEU A O 1
ATOM 1625 N N . SER A 1 204 ? -9.719 -0.129 6.227 1.00 88.69 204 SER A N 1
ATOM 1626 C CA . SER A 1 204 ? -9.626 0.360 4.852 1.00 88.69 204 SER A CA 1
ATOM 1627 C C . SER A 1 204 ? -8.275 1.042 4.584 1.00 88.69 204 SER A C 1
ATOM 1629 O O . SER A 1 204 ? -7.619 0.757 3.583 1.00 88.69 204 SER A O 1
ATOM 1631 N N . ARG A 1 205 ? -7.776 1.865 5.520 1.00 88.81 205 ARG A N 1
ATOM 1632 C CA . ARG A 1 205 ? -6.437 2.481 5.430 1.00 88.81 205 ARG A CA 1
ATOM 1633 C C . ARG A 1 205 ? -5.310 1.457 5.496 1.00 88.81 205 ARG A C 1
ATOM 1635 O O . ARG A 1 205 ? -4.379 1.554 4.700 1.00 88.81 205 ARG A O 1
ATOM 1642 N N . TYR A 1 206 ? -5.400 0.489 6.405 1.00 90.00 206 TYR A N 1
ATOM 1643 C CA . TYR A 1 206 ? -4.393 -0.560 6.553 1.00 90.00 206 TYR A CA 1
ATOM 1644 C C . TYR A 1 206 ? -4.239 -1.360 5.259 1.00 90.00 206 TYR A C 1
ATOM 1646 O O . TYR A 1 206 ? -3.132 -1.484 4.737 1.00 90.00 206 TYR A O 1
ATOM 1654 N N . ILE A 1 207 ? -5.354 -1.835 4.695 1.00 88.69 207 ILE A N 1
ATOM 1655 C CA . ILE A 1 207 ? -5.340 -2.601 3.445 1.00 88.69 207 ILE A CA 1
ATOM 1656 C C . ILE A 1 207 ? -4.869 -1.723 2.280 1.00 88.69 207 ILE A C 1
ATOM 1658 O O . ILE A 1 207 ? -4.035 -2.162 1.493 1.00 88.69 207 ILE A O 1
ATOM 1662 N N . CYS A 1 208 ? -5.338 -0.474 2.193 1.00 89.38 208 CYS A N 1
ATOM 1663 C CA . CYS A 1 208 ? -4.913 0.467 1.156 1.00 89.38 208 CYS A CA 1
ATOM 1664 C C . CYS A 1 208 ? -3.387 0.634 1.122 1.00 89.38 208 CYS A C 1
ATOM 1666 O O . CYS A 1 208 ? -2.799 0.548 0.052 1.00 89.38 208 CYS A O 1
ATOM 1668 N N . ILE A 1 209 ? -2.737 0.816 2.277 1.00 90.00 209 ILE A N 1
ATOM 1669 C CA . ILE A 1 209 ? -1.271 0.941 2.360 1.00 90.00 209 ILE A CA 1
ATOM 1670 C C . ILE A 1 209 ? -0.580 -0.396 2.091 1.00 90.00 209 ILE A C 1
ATOM 1672 O O . ILE A 1 209 ? 0.470 -0.441 1.449 1.00 90.00 209 ILE A O 1
ATOM 1676 N N . TYR A 1 210 ? -1.162 -1.504 2.547 1.00 88.38 210 TYR A N 1
ATOM 1677 C CA . TYR A 1 210 ? -0.608 -2.824 2.271 1.00 88.38 210 TYR A CA 1
ATOM 1678 C C . TYR A 1 210 ? -0.529 -3.101 0.764 1.00 88.38 210 TYR A C 1
ATOM 1680 O O . TYR A 1 210 ? 0.486 -3.626 0.298 1.00 88.38 210 TYR A O 1
ATOM 1688 N N . LEU A 1 211 ? -1.556 -2.671 0.021 1.00 88.25 211 LEU A N 1
ATOM 1689 C CA . LEU A 1 211 ? -1.664 -2.785 -1.433 1.00 88.25 211 LEU A CA 1
ATOM 1690 C C . LEU A 1 211 ? -0.662 -1.923 -2.215 1.00 88.25 211 LEU A C 1
ATOM 1692 O O . LEU A 1 211 ? -0.530 -2.125 -3.418 1.00 88.25 211 LEU A O 1
ATOM 1696 N N . TRP A 1 212 ? 0.090 -1.023 -1.573 1.00 89.94 212 TRP A N 1
ATOM 1697 C CA . TRP A 1 212 ? 1.084 -0.215 -2.288 1.00 89.94 212 TRP A CA 1
ATOM 1698 C C . TRP A 1 212 ? 2.141 -1.080 -2.974 1.00 89.94 212 TRP A C 1
ATOM 1700 O O . TRP A 1 212 ? 2.499 -0.786 -4.104 1.00 89.94 212 TRP A O 1
ATOM 1710 N N . LEU A 1 213 ? 2.575 -2.171 -2.337 1.00 87.81 213 LEU A N 1
ATOM 1711 C CA . LEU A 1 213 ? 3.549 -3.098 -2.923 1.00 87.81 213 LEU A CA 1
ATOM 1712 C C . LEU A 1 213 ? 3.004 -3.859 -4.145 1.00 87.81 213 LEU A C 1
ATOM 1714 O O . LEU A 1 213 ? 3.604 -3.768 -5.208 1.00 87.81 213 LEU A O 1
ATOM 1718 N N . PRO A 1 214 ? 1.862 -4.567 -4.078 1.00 87.44 214 PRO A N 1
ATOM 1719 C CA . PRO A 1 214 ? 1.345 -5.254 -5.258 1.00 87.44 214 PRO A CA 1
ATOM 1720 C C . PRO A 1 214 ? 0.979 -4.284 -6.389 1.00 87.44 214 PRO A C 1
ATOM 1722 O O . PRO A 1 214 ? 1.122 -4.625 -7.559 1.00 87.44 214 PRO A O 1
ATOM 1725 N N . VAL A 1 215 ? 0.542 -3.060 -6.071 1.00 88.19 215 VAL A N 1
ATOM 1726 C CA . VAL A 1 215 ? 0.277 -2.027 -7.083 1.00 88.19 215 VAL A CA 1
ATOM 1727 C C . VAL A 1 215 ? 1.573 -1.504 -7.708 1.00 88.19 215 VAL A C 1
ATOM 1729 O O . VAL A 1 215 ? 1.614 -1.334 -8.927 1.00 88.19 215 VAL A O 1
ATOM 1732 N N . SER A 1 216 ? 2.633 -1.275 -6.922 1.00 85.94 216 SER A N 1
ATOM 1733 C CA . SER A 1 216 ? 3.944 -0.905 -7.472 1.00 85.94 216 SER A CA 1
ATOM 1734 C C . SER A 1 216 ? 4.531 -2.022 -8.323 1.00 85.94 216 SER A C 1
ATOM 1736 O O . SER A 1 216 ? 5.098 -1.740 -9.374 1.00 85.94 216 SER A O 1
ATOM 1738 N N . ASP A 1 217 ? 4.335 -3.276 -7.916 1.00 86.00 217 ASP A N 1
ATOM 1739 C CA . ASP A 1 217 ? 4.757 -4.441 -8.683 1.00 86.00 217 ASP A CA 1
ATOM 1740 C C . ASP A 1 217 ? 4.005 -4.495 -10.020 1.00 86.00 217 ASP A C 1
ATOM 1742 O O . ASP A 1 217 ? 4.617 -4.505 -11.083 1.00 86.00 217 ASP A O 1
ATOM 1746 N N . LEU A 1 218 ? 2.673 -4.410 -10.019 1.00 86.00 218 LEU A N 1
ATOM 1747 C CA . LEU A 1 218 ? 1.900 -4.360 -11.268 1.00 86.00 218 LEU A CA 1
ATOM 1748 C C . LEU A 1 218 ? 2.356 -3.229 -12.196 1.00 86.00 218 LEU A C 1
ATOM 1750 O O . LEU A 1 218 ? 2.480 -3.432 -13.404 1.00 86.00 218 LEU A O 1
ATOM 1754 N N . PHE A 1 219 ? 2.636 -2.052 -11.638 1.00 84.06 219 PHE A N 1
ATOM 1755 C CA . PHE A 1 219 ? 3.154 -0.931 -12.411 1.00 84.06 219 PHE A CA 1
ATOM 1756 C C . PHE A 1 219 ? 4.544 -1.228 -12.999 1.00 84.06 219 PHE A C 1
ATOM 1758 O O . PHE A 1 219 ? 4.761 -1.005 -14.192 1.00 84.06 219 PHE A O 1
ATOM 1765 N N . GLY A 1 220 ? 5.450 -1.802 -12.205 1.00 81.25 220 GLY A N 1
ATOM 1766 C CA . GLY A 1 220 ? 6.761 -2.265 -12.659 1.00 81.25 220 GLY A CA 1
ATOM 1767 C C . GLY A 1 220 ? 6.658 -3.286 -13.794 1.00 81.25 220 GLY A C 1
ATOM 1768 O O . GLY A 1 220 ? 7.308 -3.119 -14.823 1.00 81.25 220 GLY A O 1
ATOM 1769 N N . ALA A 1 221 ? 5.770 -4.278 -13.675 1.00 83.38 221 ALA A N 1
ATOM 1770 C CA . ALA A 1 221 ? 5.540 -5.285 -14.713 1.00 83.38 221 ALA A CA 1
ATOM 1771 C C . ALA A 1 221 ? 5.055 -4.661 -16.034 1.00 83.38 221 ALA A C 1
ATOM 1773 O O . ALA A 1 221 ? 5.535 -5.029 -17.108 1.00 83.38 221 ALA A O 1
ATOM 1774 N N . VAL A 1 222 ? 4.134 -3.693 -15.968 1.00 82.88 222 VAL A N 1
ATOM 1775 C CA . VAL A 1 222 ? 3.646 -2.965 -17.152 1.00 82.88 222 VAL A CA 1
ATOM 1776 C C . VAL A 1 222 ? 4.766 -2.142 -17.790 1.00 82.88 222 VAL A C 1
ATOM 1778 O O . VAL A 1 222 ? 4.921 -2.180 -19.012 1.00 82.88 222 VAL A O 1
ATOM 1781 N N . LEU A 1 223 ? 5.580 -1.444 -16.993 1.00 80.00 223 LEU A N 1
ATOM 1782 C CA . LEU A 1 223 ? 6.734 -0.706 -17.509 1.00 80.00 223 LEU A CA 1
ATOM 1783 C C . LEU A 1 223 ? 7.744 -1.627 -18.192 1.00 80.00 223 LEU A C 1
ATOM 1785 O O . LEU A 1 223 ? 8.164 -1.330 -19.310 1.00 80.00 223 LEU A O 1
ATOM 1789 N N . SER A 1 224 ? 8.112 -2.743 -17.560 1.00 80.25 224 SER A N 1
ATOM 1790 C CA . SER A 1 224 ? 9.014 -3.735 -18.151 1.00 80.25 224 SER A CA 1
ATOM 1791 C C . SER A 1 224 ? 8.452 -4.276 -19.465 1.00 80.25 224 SER A C 1
ATOM 1793 O O . SER A 1 224 ? 9.183 -4.374 -20.449 1.00 80.25 224 SER A O 1
ATOM 1795 N N . ARG A 1 225 ? 7.139 -4.539 -19.535 1.00 79.88 225 ARG A N 1
ATOM 1796 C CA . ARG A 1 225 ? 6.487 -4.997 -20.769 1.00 79.88 225 ARG A CA 1
ATOM 1797 C C . ARG A 1 225 ? 6.559 -3.964 -21.891 1.00 79.88 225 ARG A C 1
ATOM 1799 O O . ARG A 1 225 ? 6.855 -4.325 -23.028 1.00 79.88 225 ARG A O 1
ATOM 1806 N N . ILE A 1 226 ? 6.307 -2.693 -21.586 1.00 78.00 226 ILE A N 1
ATOM 1807 C CA . ILE A 1 226 ? 6.418 -1.607 -22.568 1.00 78.00 226 ILE A CA 1
ATOM 1808 C C . ILE A 1 226 ? 7.866 -1.480 -23.059 1.00 78.00 226 ILE A C 1
ATOM 1810 O O . ILE A 1 226 ? 8.097 -1.353 -24.260 1.00 78.00 226 ILE A O 1
ATOM 1814 N N . GLN A 1 227 ? 8.844 -1.581 -22.154 1.00 72.62 227 GLN A N 1
ATOM 1815 C CA . GLN A 1 227 ? 10.261 -1.539 -22.516 1.00 72.62 227 GLN A CA 1
ATOM 1816 C C . GLN A 1 227 ? 10.665 -2.715 -23.414 1.00 72.62 227 GLN A C 1
ATOM 1818 O O . GLN A 1 227 ? 11.380 -2.497 -24.388 1.00 72.62 227 GLN A O 1
ATOM 1823 N N . ILE A 1 228 ? 10.166 -3.929 -23.156 1.00 75.62 228 ILE A N 1
ATOM 1824 C CA . ILE A 1 228 ? 10.365 -5.086 -24.044 1.00 75.62 228 ILE A CA 1
ATOM 1825 C C . ILE A 1 228 ? 9.847 -4.797 -25.455 1.00 75.62 228 ILE A C 1
ATOM 1827 O O . ILE A 1 228 ? 10.585 -4.990 -26.416 1.00 75.62 228 ILE A O 1
ATOM 1831 N N . LEU A 1 229 ? 8.610 -4.308 -25.590 1.00 77.81 229 LEU A N 1
ATOM 1832 C CA . LEU A 1 229 ? 8.010 -4.020 -26.900 1.00 77.81 229 LEU A CA 1
ATOM 1833 C C . LEU A 1 229 ? 8.810 -2.965 -27.673 1.00 77.81 229 LEU A C 1
ATOM 1835 O O . LEU A 1 229 ? 9.020 -3.104 -28.875 1.00 77.81 229 LEU A O 1
ATOM 1839 N N . MET A 1 230 ? 9.316 -1.941 -26.983 1.00 69.12 230 MET A N 1
ATOM 1840 C CA . MET A 1 230 ? 10.196 -0.947 -27.599 1.00 69.12 230 MET A CA 1
ATOM 1841 C C . MET A 1 230 ? 11.539 -1.538 -28.031 1.00 69.12 230 MET A C 1
ATOM 1843 O O . MET A 1 230 ? 12.046 -1.182 -29.089 1.00 69.12 230 MET A O 1
ATOM 1847 N N . LEU A 1 231 ? 12.133 -2.421 -27.222 1.00 69.88 231 LEU A N 1
ATOM 1848 C CA . LEU A 1 231 ? 13.378 -3.100 -27.583 1.00 69.88 231 LEU A CA 1
ATOM 1849 C C . LEU A 1 231 ? 13.180 -3.991 -28.810 1.00 69.88 231 LEU A C 1
ATOM 1851 O O . LEU A 1 231 ? 14.014 -3.949 -29.707 1.00 69.88 231 LEU A O 1
ATOM 1855 N N . GLN A 1 232 ? 12.072 -4.731 -28.874 1.00 73.94 232 GLN A N 1
ATOM 1856 C CA . GLN A 1 232 ? 11.700 -5.547 -30.031 1.00 73.94 232 GLN A CA 1
ATOM 1857 C C . GLN A 1 232 ? 11.503 -4.694 -31.288 1.00 73.94 232 GLN A C 1
ATOM 1859 O O . GLN A 1 232 ? 12.071 -5.009 -32.328 1.00 73.94 232 GLN A O 1
ATOM 1864 N N . GLN A 1 233 ? 10.774 -3.581 -31.183 1.00 71.19 233 GLN A N 1
ATOM 1865 C CA . GLN A 1 233 ? 10.560 -2.669 -32.307 1.00 71.19 233 GLN A CA 1
ATOM 1866 C C . GLN A 1 233 ? 11.865 -1.988 -32.758 1.00 71.19 233 GLN A C 1
ATOM 1868 O O . GLN A 1 233 ? 12.108 -1.836 -33.951 1.00 71.19 233 GLN A O 1
ATOM 1873 N N . ASP A 1 234 ? 12.738 -1.601 -31.822 1.00 65.69 234 ASP A N 1
ATOM 1874 C CA . ASP A 1 234 ? 14.075 -1.087 -32.143 1.00 65.69 234 ASP A CA 1
ATOM 1875 C C . ASP A 1 234 ? 14.938 -2.153 -32.844 1.00 65.69 234 ASP A C 1
ATOM 1877 O O . ASP A 1 234 ? 15.696 -1.812 -33.748 1.00 65.69 234 ASP A O 1
ATOM 1881 N N . ILE A 1 235 ? 14.844 -3.424 -32.433 1.00 67.19 235 ILE A N 1
ATOM 1882 C CA . ILE A 1 235 ? 15.531 -4.554 -33.079 1.00 67.19 235 ILE A CA 1
ATOM 1883 C C . ILE A 1 235 ? 15.019 -4.746 -34.511 1.00 67.19 235 ILE A C 1
ATOM 1885 O O . ILE A 1 235 ? 15.828 -4.870 -35.427 1.00 67.19 235 ILE A O 1
ATOM 1889 N N . GLU A 1 236 ? 13.702 -4.739 -34.715 1.00 68.25 236 GLU A N 1
ATOM 1890 C CA . GLU A 1 236 ? 13.072 -4.879 -36.033 1.00 68.25 236 GLU A CA 1
ATOM 1891 C C . GLU A 1 236 ? 13.494 -3.739 -36.974 1.00 68.25 236 GLU A C 1
ATOM 1893 O O . GLU A 1 236 ? 13.933 -3.984 -38.095 1.00 68.25 236 GLU A O 1
ATOM 1898 N N . ASN A 1 237 ? 13.503 -2.500 -36.476 1.00 63.41 237 ASN A N 1
ATOM 1899 C CA . ASN A 1 237 ? 13.973 -1.338 -37.234 1.00 63.41 237 ASN A CA 1
ATOM 1900 C C . ASN A 1 237 ? 15.485 -1.377 -37.540 1.00 63.41 237 ASN A C 1
ATOM 1902 O O . ASN A 1 237 ? 15.921 -0.778 -38.519 1.00 63.41 237 ASN A O 1
ATOM 1906 N N . MET A 1 238 ? 16.302 -2.066 -36.730 1.00 57.34 238 MET A N 1
ATOM 1907 C CA . MET A 1 238 ? 17.739 -2.262 -36.997 1.00 57.34 238 MET A CA 1
ATOM 1908 C C . MET A 1 238 ? 18.027 -3.343 -38.043 1.00 57.34 238 MET A C 1
ATOM 1910 O O . MET A 1 238 ? 19.144 -3.395 -38.557 1.00 57.34 238 MET A O 1
ATOM 1914 N N . GLN A 1 239 ? 17.059 -4.204 -38.367 1.00 59.03 239 GLN A N 1
ATOM 1915 C CA . GLN A 1 239 ? 17.206 -5.182 -39.448 1.00 59.03 239 GLN A CA 1
ATOM 1916 C C . GLN A 1 239 ? 17.056 -4.537 -40.839 1.00 59.03 239 GLN A C 1
ATOM 1918 O O . GLN A 1 239 ? 17.464 -5.145 -41.831 1.00 59.03 239 GLN A O 1
ATOM 1923 N N . ASP A 1 240 ? 16.536 -3.305 -40.918 1.00 53.09 240 ASP A N 1
ATOM 1924 C CA . ASP A 1 240 ? 16.359 -2.556 -42.164 1.00 53.09 240 ASP A CA 1
ATOM 1925 C C . ASP A 1 240 ? 17.642 -1.762 -42.545 1.00 53.09 240 ASP A C 1
ATOM 1927 O O . ASP A 1 240 ? 18.079 -0.891 -41.783 1.00 53.09 240 ASP A O 1
ATOM 1931 N N . PRO A 1 241 ? 18.276 -2.016 -43.714 1.00 49.91 241 PRO A N 1
ATOM 1932 C CA . PRO A 1 241 ? 19.562 -1.418 -44.110 1.00 49.91 241 PRO A CA 1
ATOM 1933 C C . PRO A 1 241 ? 19.590 0.115 -44.247 1.00 49.91 241 PRO A C 1
ATOM 1935 O O . PRO A 1 241 ? 20.669 0.688 -44.396 1.00 49.91 241 PRO A O 1
ATOM 1938 N N . ALA A 1 242 ? 18.435 0.787 -44.243 1.00 48.06 242 ALA A N 1
ATOM 1939 C CA . ALA A 1 242 ? 18.319 2.234 -44.452 1.00 48.06 242 ALA A CA 1
ATOM 1940 C C . ALA A 1 242 ? 18.223 3.063 -43.152 1.00 48.06 242 ALA A C 1
ATOM 1942 O O . ALA A 1 242 ? 18.134 4.294 -43.213 1.00 48.06 242 ALA A O 1
ATOM 1943 N N . PHE A 1 243 ? 18.221 2.436 -41.969 1.00 44.28 243 PHE A N 1
ATOM 1944 C CA . PHE A 1 243 ? 17.909 3.138 -40.722 1.00 44.28 243 PHE A CA 1
ATOM 1945 C C . PHE A 1 243 ? 19.096 3.950 -40.160 1.00 44.28 243 PHE A C 1
ATOM 1947 O O . PHE A 1 243 ? 20.168 3.431 -39.838 1.00 44.28 243 PHE A O 1
ATOM 1954 N N . ILE A 1 244 ? 18.898 5.264 -40.003 1.00 45.56 244 ILE A N 1
ATOM 1955 C CA . ILE A 1 244 ? 19.813 6.161 -39.283 1.00 45.56 244 ILE A CA 1
ATOM 1956 C C . ILE A 1 244 ? 19.406 6.168 -37.798 1.00 45.56 244 ILE A C 1
ATOM 1958 O O . ILE A 1 244 ? 18.289 6.583 -37.478 1.00 45.56 244 ILE A O 1
ATOM 1962 N N . PRO A 1 245 ? 20.281 5.743 -36.868 1.00 48.44 245 PRO A N 1
ATOM 1963 C CA . PRO A 1 245 ? 19.929 5.611 -35.461 1.00 48.44 245 PRO A CA 1
ATOM 1964 C C . PRO A 1 245 ? 20.001 6.973 -34.759 1.00 48.44 245 PRO A C 1
ATOM 1966 O O . PRO A 1 245 ? 20.987 7.270 -34.096 1.00 48.44 245 PRO A O 1
ATOM 1969 N N . ASP A 1 246 ? 18.970 7.814 -34.889 1.00 45.25 246 ASP A N 1
ATOM 1970 C CA . ASP A 1 246 ? 18.952 9.129 -34.211 1.00 45.25 246 ASP A CA 1
ATOM 1971 C C . ASP A 1 246 ? 17.719 9.392 -33.318 1.00 45.25 246 ASP A C 1
ATOM 1973 O O . ASP A 1 246 ? 17.602 10.442 -32.688 1.00 45.25 246 ASP A O 1
ATOM 1977 N N . SER A 1 247 ? 16.799 8.429 -33.160 1.00 44.41 247 SER A N 1
ATOM 1978 C CA . SER A 1 247 ? 15.544 8.680 -32.417 1.00 44.41 247 SER A CA 1
ATOM 1979 C C . SER A 1 247 ? 15.304 7.814 -31.169 1.00 44.41 247 SER A C 1
ATOM 1981 O O . SER A 1 247 ? 14.589 8.239 -30.258 1.00 44.41 247 SER A O 1
ATOM 1983 N N . SER A 1 248 ? 15.954 6.652 -31.024 1.00 52.34 248 SER A N 1
ATOM 1984 C CA . SER A 1 248 ? 15.621 5.701 -29.942 1.00 52.34 248 SER A CA 1
ATOM 1985 C C . SER A 1 248 ? 15.987 6.187 -28.524 1.00 52.34 248 SER A C 1
ATOM 1987 O O . SER A 1 248 ? 15.369 5.779 -27.541 1.00 52.34 248 SER A O 1
ATOM 1989 N N . GLY A 1 249 ? 16.956 7.102 -28.376 1.00 55.50 249 GLY A N 1
ATOM 1990 C CA . GLY A 1 249 ? 17.397 7.593 -27.060 1.00 55.50 249 GLY A CA 1
ATOM 1991 C C . GLY A 1 249 ? 16.402 8.529 -26.356 1.00 55.50 249 GLY A C 1
ATOM 1992 O O . GLY A 1 249 ? 16.307 8.522 -25.127 1.00 55.50 249 GLY A O 1
ATOM 1993 N N . LYS A 1 250 ? 15.634 9.315 -27.123 1.00 56.81 250 LYS A N 1
ATOM 1994 C CA . LYS A 1 250 ? 14.671 10.294 -26.583 1.00 56.81 250 LYS A CA 1
ATOM 1995 C C . LYS A 1 250 ? 13.436 9.605 -26.005 1.00 56.81 250 LYS A C 1
ATOM 1997 O O . LYS A 1 250 ? 12.982 9.972 -24.924 1.00 56.81 250 LYS A O 1
ATOM 2002 N N . VAL A 1 251 ? 12.945 8.567 -26.682 1.00 62.69 251 VAL A N 1
ATOM 2003 C CA . VAL A 1 251 ? 11.767 7.801 -26.249 1.00 62.69 251 VAL A CA 1
ATOM 2004 C C . VAL A 1 251 ? 12.057 7.064 -24.935 1.00 62.69 251 VAL A C 1
ATOM 2006 O O . VAL A 1 251 ? 11.251 7.135 -24.012 1.00 62.69 251 VAL A O 1
ATOM 2009 N N . TYR A 1 252 ? 13.251 6.477 -24.781 1.00 64.19 252 TYR A N 1
ATOM 2010 C CA . TYR A 1 252 ? 13.680 5.855 -23.519 1.00 64.19 252 TYR A CA 1
ATOM 2011 C C . TYR A 1 252 ? 13.684 6.843 -22.337 1.00 64.19 252 TYR A C 1
ATOM 2013 O O . TYR A 1 252 ? 13.181 6.526 -21.260 1.00 64.19 252 TYR A O 1
ATOM 2021 N N . CYS A 1 253 ? 14.199 8.063 -22.535 1.00 62.59 253 CYS A N 1
ATOM 2022 C CA . CYS A 1 253 ? 14.218 9.086 -21.483 1.00 62.59 253 CYS A CA 1
ATOM 2023 C C . CYS A 1 253 ? 12.802 9.528 -21.077 1.00 62.59 253 CYS A C 1
ATOM 2025 O O . CYS A 1 253 ? 12.525 9.683 -19.889 1.00 62.59 253 CYS A O 1
ATOM 2027 N N . ILE A 1 254 ? 11.891 9.689 -22.044 1.00 67.50 254 ILE A N 1
ATOM 2028 C CA . ILE A 1 254 ? 10.489 10.054 -21.783 1.00 67.50 254 ILE A CA 1
ATOM 2029 C C . ILE A 1 254 ? 9.777 8.949 -20.989 1.00 67.50 254 ILE A C 1
ATOM 2031 O O . ILE A 1 254 ? 9.092 9.244 -20.011 1.00 67.50 254 ILE A O 1
ATOM 2035 N N . PHE A 1 255 ? 9.979 7.678 -21.343 1.00 67.00 255 PHE A N 1
ATOM 2036 C CA . PHE A 1 255 ? 9.383 6.561 -20.603 1.00 67.00 255 PHE A CA 1
ATOM 2037 C C . PHE A 1 255 ? 9.934 6.410 -19.188 1.00 67.00 255 PHE A C 1
ATOM 2039 O O . PHE A 1 255 ? 9.178 6.073 -18.279 1.00 67.00 255 PHE A O 1
ATOM 2046 N N . MET A 1 256 ? 11.213 6.713 -18.969 1.00 68.38 256 MET A N 1
ATOM 2047 C CA . MET A 1 256 ? 11.788 6.694 -17.626 1.00 68.38 256 MET A CA 1
ATOM 2048 C C . MET A 1 256 ? 11.171 7.782 -16.730 1.00 68.38 256 MET A C 1
ATOM 2050 O O . MET A 1 256 ? 10.852 7.516 -15.573 1.00 68.38 256 MET A O 1
ATOM 2054 N N . ILE A 1 257 ? 10.882 8.966 -17.284 1.00 71.00 257 ILE A N 1
ATOM 2055 C CA . ILE A 1 257 ? 10.137 10.025 -16.580 1.00 71.00 257 ILE A CA 1
ATOM 2056 C C . ILE A 1 257 ? 8.703 9.574 -16.260 1.00 71.00 257 ILE A C 1
ATOM 2058 O O . ILE A 1 257 ? 8.241 9.761 -15.133 1.00 71.00 257 ILE A O 1
ATOM 2062 N N . ILE A 1 258 ? 8.008 8.942 -17.214 1.00 76.38 258 ILE A N 1
ATOM 2063 C CA . ILE A 1 258 ? 6.667 8.372 -16.986 1.00 76.38 258 ILE A CA 1
ATOM 2064 C C . ILE A 1 258 ? 6.710 7.322 -15.870 1.00 76.38 258 ILE A C 1
ATOM 2066 O O . ILE A 1 258 ? 5.826 7.303 -15.014 1.00 76.38 258 ILE A O 1
ATOM 2070 N N . GLY A 1 259 ? 7.752 6.488 -15.840 1.00 72.75 259 GLY A N 1
ATOM 2071 C CA . GLY A 1 259 ? 7.949 5.499 -14.790 1.00 72.75 259 GLY A CA 1
ATOM 2072 C C . GLY A 1 259 ? 8.097 6.134 -13.410 1.00 72.75 259 GLY A C 1
ATOM 2073 O O . GLY A 1 259 ? 7.382 5.754 -12.486 1.00 72.75 259 GLY A O 1
ATOM 2074 N N . ILE A 1 260 ? 8.937 7.163 -13.277 1.00 75.06 260 ILE A N 1
ATOM 2075 C CA . ILE A 1 260 ? 9.099 7.900 -12.013 1.00 75.06 260 ILE A CA 1
ATOM 2076 C C . ILE A 1 260 ? 7.758 8.495 -11.556 1.00 75.06 260 ILE A C 1
ATOM 2078 O O . ILE A 1 260 ? 7.356 8.297 -10.409 1.00 75.06 260 ILE A O 1
ATOM 2082 N N . ILE A 1 261 ? 7.030 9.176 -12.450 1.00 77.38 261 ILE A N 1
ATOM 2083 C CA . ILE A 1 261 ? 5.721 9.769 -12.128 1.00 77.38 261 ILE A CA 1
ATOM 2084 C C . ILE A 1 261 ? 4.721 8.688 -11.697 1.00 77.38 261 ILE A C 1
ATOM 2086 O O . ILE A 1 261 ? 3.994 8.876 -10.722 1.00 77.38 261 ILE A O 1
ATOM 2090 N N . GLY A 1 262 ? 4.700 7.542 -12.376 1.00 78.88 262 GLY A N 1
ATOM 2091 C CA . GLY A 1 262 ? 3.771 6.467 -12.050 1.00 78.88 262 GLY A CA 1
ATOM 2092 C C . GLY A 1 262 ? 4.038 5.792 -10.701 1.00 78.88 262 GLY A C 1
ATOM 2093 O O . GLY A 1 262 ? 3.075 5.461 -10.009 1.00 78.88 262 GLY A O 1
ATOM 2094 N N . TYR A 1 263 ? 5.294 5.704 -10.241 1.00 79.88 263 TYR A N 1
ATOM 2095 C CA . TYR A 1 263 ? 5.593 5.261 -8.868 1.00 79.88 263 TYR A CA 1
ATOM 2096 C C . TYR A 1 263 ? 5.012 6.214 -7.811 1.00 79.88 263 TYR A C 1
ATOM 2098 O O . TYR A 1 263 ? 4.432 5.764 -6.822 1.00 79.88 263 TYR A O 1
ATOM 2106 N N . PHE A 1 264 ? 5.050 7.531 -8.045 1.00 80.56 264 PHE A N 1
ATOM 2107 C CA . PHE A 1 264 ? 4.370 8.499 -7.171 1.00 80.56 264 PHE A CA 1
ATOM 2108 C C . PHE A 1 264 ? 2.836 8.389 -7.220 1.00 80.56 264 PHE A C 1
ATOM 2110 O O . PHE A 1 264 ? 2.151 8.838 -6.296 1.00 80.56 264 PHE A O 1
ATOM 2117 N N . CYS A 1 265 ? 2.271 7.767 -8.258 1.00 81.94 265 CYS A N 1
ATOM 2118 C CA . CYS A 1 265 ? 0.838 7.504 -8.361 1.00 81.94 265 CYS A CA 1
ATOM 2119 C C . CYS A 1 265 ? 0.384 6.238 -7.609 1.00 81.94 265 CYS A C 1
ATOM 2121 O O . CYS A 1 265 ? -0.820 6.102 -7.375 1.00 81.94 265 CYS A O 1
ATOM 2123 N N . VAL A 1 266 ? 1.293 5.360 -7.162 1.00 85.62 266 VAL A N 1
ATOM 2124 C CA . VAL A 1 266 ? 0.967 4.101 -6.452 1.00 85.62 266 VAL A CA 1
ATOM 2125 C C . VAL A 1 266 ? 0.028 4.301 -5.249 1.00 85.62 266 VAL A C 1
ATOM 2127 O O . VAL A 1 266 ? -0.981 3.588 -5.163 1.00 85.62 266 VAL A O 1
ATOM 2130 N N . PRO A 1 267 ? 0.240 5.293 -4.355 1.00 85.06 267 PRO A N 1
ATOM 2131 C CA . PRO A 1 267 ? -0.691 5.564 -3.258 1.00 85.06 267 PRO A CA 1
ATOM 2132 C C . PRO A 1 267 ? -2.101 5.935 -3.728 1.00 85.06 267 PRO A C 1
ATOM 2134 O O . PRO A 1 267 ? -3.093 5.619 -3.070 1.00 85.06 267 PRO A O 1
ATOM 2137 N N . THR A 1 268 ? -2.200 6.621 -4.869 1.00 83.94 268 THR A N 1
ATOM 2138 C CA . THR A 1 268 ? -3.477 7.068 -5.437 1.00 83.94 268 THR A CA 1
ATOM 2139 C C . THR A 1 268 ? -4.234 5.899 -6.052 1.00 83.94 268 THR A C 1
ATOM 2141 O O . THR A 1 268 ? -5.407 5.716 -5.735 1.00 83.94 268 THR A O 1
ATOM 2144 N N . VAL A 1 269 ? -3.555 5.071 -6.849 1.00 84.81 269 VAL A N 1
ATOM 2145 C CA . VAL A 1 269 ? -4.146 3.869 -7.458 1.00 84.81 269 VAL A CA 1
ATOM 2146 C C . VAL A 1 269 ? -4.619 2.892 -6.379 1.00 84.81 269 VAL A C 1
ATOM 2148 O O . VAL A 1 269 ? -5.737 2.385 -6.443 1.00 84.81 269 VAL A O 1
ATOM 2151 N N . SER A 1 270 ? -3.835 2.711 -5.314 1.00 85.31 270 SER A N 1
ATOM 2152 C CA . SER A 1 270 ? -4.219 1.857 -4.179 1.00 85.31 270 SER A CA 1
ATOM 2153 C C . SER A 1 270 ? -5.489 2.349 -3.465 1.00 85.31 270 SER A C 1
ATOM 2155 O O . SER A 1 270 ? -6.275 1.550 -2.955 1.00 85.31 270 SER A O 1
ATOM 2157 N N . SER A 1 271 ? -5.732 3.665 -3.460 1.00 82.44 271 SER A N 1
ATOM 2158 C CA . SER A 1 271 ? -6.954 4.266 -2.907 1.00 82.44 271 SER A CA 1
ATOM 2159 C C . SER A 1 271 ? -8.186 4.122 -3.810 1.00 82.44 271 SER A C 1
ATOM 2161 O O . SER A 1 271 ? -9.296 4.342 -3.322 1.00 82.44 271 SER A O 1
ATOM 2163 N N . TRP A 1 272 ? -8.025 3.799 -5.097 1.00 83.12 272 TRP A N 1
ATOM 2164 C CA . TRP A 1 272 ? -9.149 3.453 -5.976 1.00 83.12 272 TRP A CA 1
ATOM 2165 C C . TRP A 1 272 ? -9.647 2.032 -5.717 1.00 83.12 272 TRP A C 1
ATOM 2167 O O . TRP A 1 272 ? -10.845 1.787 -5.808 1.00 83.12 272 TRP A O 1
ATOM 2177 N N . ILE A 1 273 ? -8.737 1.119 -5.357 1.00 81.25 273 ILE A N 1
ATOM 2178 C CA . ILE A 1 273 ? -9.075 -0.269 -5.017 1.00 81.25 273 ILE A CA 1
ATOM 2179 C C . ILE A 1 273 ? -9.824 -0.313 -3.684 1.00 81.25 273 ILE A C 1
ATOM 2181 O O . ILE A 1 273 ? -10.880 -0.932 -3.579 1.00 81.25 273 ILE A O 1
ATOM 2185 N N . ILE A 1 274 ? -9.288 0.363 -2.663 1.00 80.81 274 ILE A N 1
ATOM 2186 C CA . ILE A 1 274 ? -9.906 0.451 -1.340 1.00 80.81 274 ILE A CA 1
ATOM 2187 C C . ILE A 1 274 ? -10.092 1.918 -0.969 1.00 80.81 274 ILE A C 1
ATOM 2189 O O . ILE A 1 274 ? -9.128 2.658 -0.751 1.00 80.81 274 ILE A O 1
ATOM 2193 N N . GLN A 1 275 ? -11.353 2.337 -0.856 1.00 70.06 275 GLN A N 1
ATOM 2194 C CA . GLN A 1 275 ? -11.706 3.700 -0.485 1.00 70.06 275 GLN A CA 1
ATOM 2195 C C . GLN A 1 275 ? -11.450 3.926 1.018 1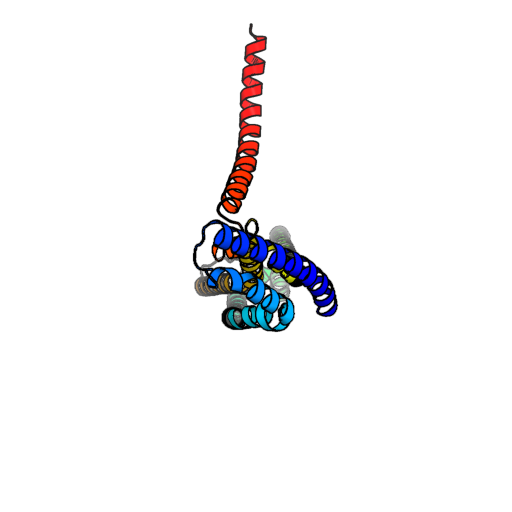.00 70.06 275 GLN A C 1
ATOM 2197 O O . GLN A 1 275 ? -12.317 3.754 1.875 1.00 70.06 275 GLN A O 1
ATOM 2202 N N . ALA A 1 276 ? -10.221 4.326 1.339 1.00 56.53 276 ALA A N 1
ATOM 2203 C CA . ALA A 1 276 ? -9.721 4.558 2.698 1.00 56.53 276 ALA A CA 1
ATOM 2204 C C . ALA A 1 276 ? -10.234 5.845 3.382 1.00 56.53 276 ALA A C 1
ATOM 2206 O O . ALA A 1 276 ? -9.876 6.148 4.524 1.00 56.53 276 ALA A O 1
ATOM 2207 N N . GLY A 1 277 ? -11.096 6.607 2.705 1.00 52.31 277 GLY A N 1
ATOM 2208 C CA . GLY A 1 277 ? -11.792 7.764 3.258 1.00 52.31 277 GLY A CA 1
ATOM 2209 C C . GLY A 1 277 ? -13.208 7.808 2.708 1.00 52.31 277 GLY A C 1
ATOM 2210 O O . GLY A 1 277 ? -13.375 7.910 1.496 1.00 52.31 277 GLY A O 1
ATOM 2211 N N . GLY A 1 278 ? -14.212 7.707 3.584 1.00 48.62 278 GLY A N 1
ATOM 2212 C CA . GLY A 1 278 ? -15.618 7.730 3.181 1.00 48.62 278 GLY A CA 1
ATOM 2213 C C . GLY A 1 278 ? -15.894 8.905 2.247 1.00 48.62 278 GLY A C 1
ATOM 2214 O O . GLY A 1 278 ? -15.483 10.008 2.579 1.00 48.62 278 GLY A O 1
ATOM 2215 N N . ALA A 1 279 ? -16.501 8.620 1.088 1.00 44.62 279 ALA A N 1
ATOM 2216 C CA . ALA A 1 279 ? -17.062 9.465 0.015 1.00 44.62 279 ALA A CA 1
ATOM 2217 C C . ALA A 1 279 ? -16.436 10.848 -0.347 1.00 44.62 279 ALA A C 1
ATOM 2219 O O . ALA A 1 279 ? -16.450 11.221 -1.515 1.00 44.62 279 ALA A O 1
ATOM 2220 N N . GLY A 1 280 ? -15.873 11.628 0.579 1.00 49.38 280 GLY A N 1
ATOM 2221 C CA . GLY A 1 280 ? -15.373 12.994 0.388 1.00 49.38 280 GLY A CA 1
ATOM 2222 C C . GLY A 1 280 ? -13.867 13.155 0.132 1.00 49.38 280 GLY A C 1
ATOM 2223 O O . GLY A 1 280 ? -13.447 14.228 -0.299 1.00 49.38 280 GLY A O 1
ATOM 2224 N N . ALA A 1 281 ? -13.030 12.129 0.337 1.00 52.72 281 ALA A N 1
ATOM 2225 C CA . ALA A 1 281 ? -11.576 12.257 0.135 1.00 52.72 281 ALA A CA 1
ATOM 2226 C C . ALA A 1 281 ? -11.190 12.456 -1.347 1.00 52.72 281 ALA A C 1
ATOM 2228 O O . ALA A 1 281 ? -10.250 13.189 -1.660 1.00 52.72 281 ALA A O 1
ATOM 2229 N N . TYR A 1 282 ? -11.955 11.856 -2.266 1.00 48.81 282 TYR A N 1
ATOM 2230 C CA . TYR A 1 282 ? -11.767 12.050 -3.706 1.00 48.81 282 TYR A CA 1
ATOM 2231 C C . TYR A 1 282 ? -12.225 13.447 -4.153 1.00 48.81 282 TYR A C 1
ATOM 2233 O O . TYR A 1 282 ? -11.530 14.118 -4.914 1.00 48.81 282 TYR A O 1
ATOM 2241 N N . GLY A 1 283 ? -13.333 13.940 -3.584 1.00 50.28 283 GLY A N 1
ATOM 2242 C CA . GLY A 1 283 ? -13.843 15.292 -3.828 1.00 50.28 283 GLY A CA 1
ATOM 2243 C C . GLY A 1 283 ? -12.892 16.394 -3.355 1.00 50.28 283 GLY A C 1
ATOM 2244 O O . GLY A 1 283 ? -12.756 17.411 -4.028 1.00 50.28 283 GLY A O 1
ATOM 2245 N N . GLN A 1 284 ? -12.166 16.191 -2.250 1.00 55.50 284 GLN A N 1
ATOM 2246 C CA . GLN A 1 284 ? -11.173 17.161 -1.770 1.00 55.50 284 GLN A CA 1
ATOM 2247 C C . GLN A 1 284 ? -9.914 17.224 -2.645 1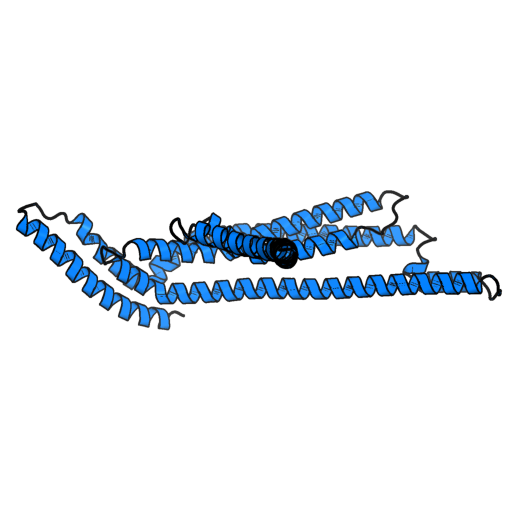.00 55.50 284 GLN A C 1
ATOM 2249 O O . GLN A 1 284 ? -9.401 18.320 -2.869 1.00 55.50 284 GLN A O 1
ATOM 2254 N N . LYS A 1 285 ? -9.432 16.095 -3.186 1.00 54.69 285 LYS A N 1
ATOM 2255 C CA . LYS A 1 285 ? -8.290 16.090 -4.121 1.00 54.69 285 LYS A CA 1
ATOM 2256 C C . LYS A 1 285 ? -8.668 16.616 -5.509 1.00 54.69 285 LYS A C 1
ATOM 2258 O O . LYS A 1 285 ? -7.907 17.403 -6.065 1.00 54.69 285 LYS A O 1
ATOM 2263 N N . ALA A 1 286 ? -9.849 16.271 -6.025 1.00 51.56 286 ALA A N 1
ATOM 2264 C CA . ALA A 1 286 ? -10.374 16.840 -7.269 1.00 51.56 286 ALA A CA 1
ATOM 2265 C C . ALA A 1 286 ? -10.607 18.360 -7.146 1.00 51.56 286 ALA A C 1
ATOM 2267 O O . ALA A 1 286 ? -10.198 19.116 -8.025 1.00 51.56 286 ALA A O 1
ATOM 2268 N N . ASN A 1 287 ? -11.142 18.831 -6.012 1.00 51.44 287 ASN A N 1
ATOM 2269 C CA . ASN A 1 287 ? -11.235 20.267 -5.726 1.00 51.44 287 ASN A CA 1
ATOM 2270 C C . ASN A 1 287 ? -9.870 20.922 -5.461 1.00 51.44 287 ASN A C 1
ATOM 2272 O O . ASN A 1 287 ? -9.716 22.106 -5.733 1.00 51.44 287 ASN A O 1
ATOM 2276 N N . GLY A 1 288 ? -8.876 20.197 -4.942 1.00 55.59 288 GLY A N 1
ATOM 2277 C CA . GLY A 1 288 ? -7.514 20.704 -4.732 1.00 55.59 288 GLY A CA 1
ATOM 2278 C C . GLY A 1 288 ? -6.749 20.908 -6.042 1.00 55.59 288 GLY A C 1
ATOM 2279 O O . GLY A 1 288 ? -6.190 21.981 -6.267 1.00 55.59 288 GLY A O 1
ATOM 2280 N N . ALA A 1 289 ? -6.799 19.924 -6.943 1.00 53.12 289 ALA A N 1
ATOM 2281 C CA . ALA A 1 289 ? -6.256 20.033 -8.298 1.00 53.12 289 ALA A CA 1
ATOM 2282 C C . ALA A 1 289 ? -7.023 21.077 -9.132 1.00 53.12 289 ALA A C 1
ATOM 2284 O O . ALA A 1 289 ? -6.406 21.891 -9.817 1.00 53.12 289 ALA A O 1
ATOM 2285 N N . GLY A 1 290 ? -8.354 21.135 -8.990 1.00 53.00 290 GLY A N 1
ATOM 2286 C CA . GLY A 1 290 ? -9.195 22.179 -9.583 1.00 53.00 290 GLY A CA 1
ATOM 2287 C C . GLY A 1 290 ? -8.883 23.585 -9.056 1.00 53.00 290 GLY A C 1
ATOM 2288 O O . GLY A 1 290 ? -8.906 24.541 -9.823 1.00 53.00 290 GLY A O 1
ATOM 2289 N N . LYS A 1 291 ? -8.504 23.727 -7.778 1.00 52.19 291 LYS A N 1
ATOM 2290 C CA . LYS A 1 291 ? -8.038 24.999 -7.197 1.00 52.19 291 LYS A CA 1
ATOM 2291 C C . LYS A 1 291 ? -6.640 25.398 -7.673 1.00 52.19 291 LYS A C 1
ATOM 2293 O O . LYS A 1 291 ? -6.407 26.583 -7.882 1.00 52.19 291 LYS A O 1
ATOM 2298 N N . MET A 1 292 ? -5.722 24.452 -7.888 1.00 52.25 292 MET A N 1
ATOM 2299 C CA . MET A 1 292 ? -4.409 24.754 -8.482 1.00 52.25 292 MET A CA 1
ATOM 2300 C C . MET A 1 292 ? -4.518 25.145 -9.963 1.00 52.25 292 MET A C 1
ATOM 2302 O O . MET A 1 292 ? -3.926 26.143 -10.368 1.00 52.25 292 MET A O 1
ATOM 2306 N N . ALA A 1 293 ? -5.326 24.431 -10.752 1.00 52.94 293 ALA A N 1
ATOM 2307 C CA . ALA A 1 293 ? -5.606 24.791 -12.144 1.00 52.94 293 ALA A CA 1
ATOM 2308 C C . ALA A 1 293 ? -6.389 26.115 -12.250 1.00 52.94 293 ALA A C 1
ATOM 2310 O O . ALA A 1 293 ? -6.076 26.959 -13.088 1.00 52.94 293 ALA A O 1
ATOM 2311 N N . GLY A 1 294 ? -7.351 26.335 -11.347 1.00 51.88 294 GLY A N 1
ATOM 2312 C CA . GLY A 1 294 ? -8.114 27.577 -11.234 1.00 51.88 294 GLY A CA 1
ATOM 2313 C C . GLY A 1 294 ? -7.247 28.779 -10.857 1.00 51.88 294 GLY A C 1
ATOM 2314 O O . GLY A 1 294 ? -7.403 29.837 -11.455 1.00 51.88 294 GLY A O 1
ATOM 2315 N N . ASN A 1 295 ? -6.278 28.619 -9.949 1.00 52.16 295 ASN A N 1
ATOM 2316 C CA . ASN A 1 295 ? -5.335 29.687 -9.600 1.00 52.16 295 ASN A CA 1
ATOM 2317 C C . ASN A 1 295 ? -4.311 29.965 -10.714 1.00 52.16 295 ASN A C 1
ATOM 2319 O O . ASN A 1 295 ? -3.956 31.122 -10.922 1.00 52.16 295 ASN A O 1
ATOM 2323 N N . GLY A 1 296 ? -3.873 28.949 -11.466 1.00 50.50 296 GLY A N 1
ATOM 2324 C CA . GLY A 1 296 ? -3.002 29.136 -12.634 1.00 50.50 296 GLY A CA 1
ATOM 2325 C C . GLY A 1 296 ? -3.702 29.872 -13.784 1.00 50.50 296 GLY A C 1
ATOM 2326 O O . GLY A 1 296 ? -3.144 30.806 -14.357 1.00 50.50 296 GLY A O 1
ATOM 2327 N N . ALA A 1 297 ? -4.960 29.522 -14.068 1.00 49.22 297 ALA A N 1
ATOM 2328 C CA . ALA A 1 297 ? -5.779 30.210 -15.067 1.00 49.22 297 ALA A CA 1
ATOM 2329 C C . ALA A 1 297 ? -6.210 31.616 -14.607 1.00 49.22 297 ALA A C 1
ATOM 2331 O O . ALA A 1 297 ? -6.216 32.550 -15.408 1.00 49.22 297 ALA A O 1
ATOM 2332 N N . ALA A 1 298 ? -6.508 31.802 -13.316 1.00 50.53 298 ALA A N 1
ATOM 2333 C CA . ALA A 1 298 ? -6.832 33.109 -12.744 1.00 50.53 298 ALA A CA 1
ATOM 2334 C C . ALA A 1 298 ? -5.616 34.048 -12.681 1.00 50.53 298 ALA A C 1
ATOM 2336 O O . ALA A 1 298 ? -5.787 35.255 -12.830 1.00 50.53 298 ALA A O 1
ATOM 2337 N N . ALA A 1 299 ? -4.393 33.532 -12.530 1.00 51.66 299 ALA A N 1
ATOM 2338 C CA . ALA A 1 299 ? -3.179 34.347 -12.598 1.00 51.66 299 ALA A CA 1
ATOM 2339 C C . ALA A 1 299 ? -2.931 34.898 -14.016 1.00 51.66 299 ALA A C 1
ATOM 2341 O O . ALA A 1 299 ? -2.558 36.060 -14.171 1.00 51.66 299 ALA A O 1
ATOM 2342 N N . VAL A 1 300 ? -3.210 34.107 -15.058 1.00 49.59 300 VAL A N 1
ATOM 2343 C CA . VAL A 1 300 ? -3.072 34.538 -16.463 1.00 49.59 300 VAL A CA 1
ATOM 2344 C C . VAL A 1 300 ? -4.254 35.419 -16.902 1.00 49.59 300 VAL A C 1
ATOM 2346 O O . VAL A 1 300 ? -4.055 36.456 -17.535 1.00 49.59 300 VAL A O 1
ATOM 2349 N N . GLY A 1 301 ? -5.483 35.077 -16.502 1.00 48.25 301 GLY A N 1
ATOM 2350 C CA . GLY A 1 301 ? -6.686 35.869 -16.790 1.00 48.25 301 GLY A CA 1
ATOM 2351 C C . GLY A 1 301 ? -6.762 37.185 -16.004 1.00 48.25 301 GLY A C 1
ATOM 2352 O O . GLY A 1 301 ? -7.197 38.203 -16.542 1.00 48.25 301 GLY A O 1
ATOM 2353 N N . GLY A 1 302 ? -6.281 37.200 -14.759 1.00 49.72 302 GLY A N 1
ATOM 2354 C CA . GLY A 1 302 ? -6.218 38.388 -13.904 1.00 49.72 302 GLY A CA 1
ATOM 2355 C C . GLY A 1 302 ? -5.165 39.401 -14.357 1.00 49.72 302 GLY A C 1
ATOM 2356 O O . GLY A 1 302 ? -5.407 40.605 -14.283 1.00 49.72 302 GLY A O 1
ATOM 2357 N N . ALA A 1 303 ? -4.039 38.937 -14.910 1.00 51.09 303 ALA A N 1
ATOM 2358 C CA . ALA A 1 303 ? -3.023 39.811 -15.497 1.00 51.09 303 ALA A CA 1
ATOM 2359 C C . ALA A 1 303 ? -3.516 40.487 -16.793 1.00 51.09 303 ALA A C 1
ATOM 2361 O O . ALA A 1 303 ? -3.289 41.682 -16.991 1.00 51.09 303 ALA A O 1
ATOM 2362 N N . ALA A 1 304 ? -4.254 39.763 -17.643 1.00 47.94 304 ALA A N 1
ATOM 2363 C CA . ALA A 1 304 ? -4.838 40.318 -18.867 1.00 47.94 304 ALA A CA 1
ATOM 2364 C C . ALA A 1 304 ? -6.038 41.245 -18.581 1.00 47.94 304 ALA A C 1
ATOM 2366 O O . ALA A 1 304 ? -6.126 42.341 -19.137 1.00 47.94 304 ALA A O 1
ATOM 2367 N N . GLY A 1 305 ? -6.934 40.855 -17.668 1.00 49.00 305 GLY A N 1
ATOM 2368 C CA . GLY A 1 305 ? -8.100 41.657 -17.280 1.00 49.00 305 GLY A CA 1
ATOM 2369 C C . GLY A 1 305 ? -7.739 42.915 -16.483 1.00 49.00 305 GLY A C 1
ATOM 2370 O O . GLY A 1 305 ? -8.312 43.980 -16.717 1.00 49.00 305 GLY A O 1
ATOM 2371 N N . GLY A 1 306 ? -6.740 42.831 -15.597 1.00 50.94 306 GLY A N 1
ATOM 2372 C CA . GLY A 1 306 ? -6.263 43.962 -14.794 1.00 50.94 306 GLY A CA 1
ATOM 2373 C C . GLY A 1 306 ? -5.571 45.049 -15.623 1.00 50.94 306 GLY A C 1
ATOM 2374 O O . GLY A 1 306 ? -5.756 46.238 -15.357 1.00 50.94 306 GLY A O 1
ATOM 2375 N N . ALA A 1 307 ? -4.844 44.668 -16.678 1.00 52.97 307 ALA A N 1
ATOM 2376 C CA . ALA A 1 307 ? -4.204 45.618 -17.588 1.00 52.97 307 ALA A CA 1
ATOM 2377 C C . ALA A 1 307 ? -5.220 46.391 -18.452 1.00 52.97 307 ALA A C 1
ATOM 2379 O O . ALA A 1 307 ? -5.019 47.575 -18.729 1.00 52.97 307 ALA A O 1
ATOM 2380 N N . ILE A 1 308 ? -6.328 45.752 -18.844 1.00 53.03 308 ILE A N 1
ATOM 2381 C CA . ILE A 1 308 ? -7.388 46.380 -19.649 1.00 53.03 308 ILE A CA 1
ATOM 2382 C C . ILE A 1 308 ? -8.276 47.268 -18.766 1.00 53.03 308 ILE A C 1
ATOM 2384 O O . ILE A 1 308 ? -8.510 48.430 -19.102 1.00 53.03 308 ILE A O 1
ATOM 2388 N N . ALA A 1 309 ? -8.688 46.781 -17.592 1.00 50.66 309 ALA A N 1
ATOM 2389 C CA . ALA A 1 309 ? -9.484 47.560 -16.642 1.00 50.66 309 ALA A CA 1
ATOM 2390 C C . ALA A 1 309 ? -8.720 48.786 -16.102 1.00 50.66 309 ALA A C 1
ATOM 2392 O O . ALA A 1 309 ? -9.286 49.875 -15.986 1.00 50.66 309 ALA A O 1
ATOM 2393 N N . GLY A 1 310 ? -7.414 48.646 -15.843 1.00 53.81 310 GLY A N 1
ATOM 2394 C CA . GLY A 1 310 ? -6.554 49.756 -15.422 1.00 53.81 310 GLY A CA 1
ATOM 2395 C C . GLY A 1 310 ? -6.334 50.818 -16.505 1.00 53.81 310 GLY A C 1
ATOM 2396 O O . GLY A 1 310 ? -6.130 51.988 -16.183 1.00 53.81 310 GLY A O 1
ATOM 2397 N N . ARG A 1 311 ? -6.413 50.440 -17.789 1.00 51.44 311 ARG A N 1
ATOM 2398 C CA . ARG A 1 311 ? -6.263 51.367 -18.922 1.00 51.44 311 ARG A CA 1
ATOM 2399 C C . ARG A 1 311 ? -7.567 52.111 -19.243 1.00 51.44 311 ARG A C 1
ATOM 2401 O O . ARG A 1 311 ? -7.503 53.278 -19.609 1.00 51.44 311 ARG A O 1
ATOM 2408 N N . ILE A 1 312 ? -8.730 51.490 -19.026 1.00 52.41 312 ILE A N 1
ATOM 2409 C CA . ILE A 1 312 ? -10.049 52.131 -19.203 1.00 52.41 312 ILE A CA 1
ATOM 2410 C C . ILE A 1 312 ? -10.318 53.173 -18.106 1.00 52.41 312 ILE A C 1
ATOM 2412 O O . ILE A 1 312 ? -10.810 54.257 -18.401 1.00 52.41 312 ILE A O 1
ATOM 2416 N N . ARG A 1 313 ? -9.907 52.914 -16.856 1.00 49.78 313 ARG A N 1
ATOM 2417 C CA . ARG A 1 313 ? -10.059 53.874 -15.744 1.00 49.78 313 ARG A CA 1
ATOM 2418 C C . ARG A 1 313 ? -9.175 55.126 -15.864 1.00 49.78 313 ARG A C 1
ATOM 2420 O O . ARG A 1 313 ? -9.382 56.078 -15.132 1.00 49.78 313 ARG A O 1
ATOM 2427 N N . LYS A 1 314 ? -8.176 55.124 -16.752 1.00 49.41 314 LYS A N 1
ATOM 2428 C CA . LYS A 1 314 ? -7.332 56.296 -17.042 1.00 49.41 314 LYS A CA 1
ATOM 2429 C C . LYS A 1 314 ? -7.854 57.156 -18.202 1.00 49.41 314 LYS A C 1
ATOM 2431 O O . LYS A 1 314 ? -7.255 58.189 -18.477 1.00 49.41 314 LYS A O 1
ATOM 2436 N N . MET A 1 315 ? -8.905 56.711 -18.897 1.00 46.62 315 MET A N 1
ATOM 2437 C CA . MET A 1 315 ? -9.513 57.411 -20.040 1.00 46.62 315 MET A CA 1
ATOM 2438 C C . MET A 1 315 ? -10.852 58.095 -19.709 1.00 46.62 315 MET A C 1
ATOM 2440 O O . MET A 1 315 ? -11.415 58.747 -20.585 1.00 46.62 315 MET A O 1
ATOM 2444 N N . PHE A 1 316 ? -11.327 57.981 -18.467 1.00 44.84 316 PHE A N 1
ATOM 2445 C CA . PHE A 1 316 ? -12.448 58.732 -17.891 1.00 44.84 316 PHE A CA 1
ATOM 2446 C C . PHE A 1 316 ? -11.975 59.432 -16.617 1.00 44.84 316 PHE A C 1
ATOM 2448 O O . PHE A 1 316 ? -12.563 60.480 -16.280 1.00 44.84 316 PHE A O 1
#

Organism: NCBI:txid2447885

Nearest PDB structures (foldseek):
  7o3v-assembly1_G  TM=4.180E-01  e=1.985E-02  Escherichia coli
  4tql-assembly2_B  TM=2.089E-01  e=2.440E-01  synthetic construct
  5xg2-assembly1_A  TM=2.847E-01  e=2.739E+00  Pyrococcus yayanosii CH1
  7n6g-assembly1_3X  TM=1.817E-01  e=1.051E+00  Chlamydomonas reinhardtii
  6r1j-assembly1_D-2  TM=1.487E-01  e=8.364E-01  Aeromonas hydrophila J-1

InterPro domains:
  IPR012424 Conjugative transposon, TraJ, C-terminal [PF07863] (1-310)
  IPR022393 Conjugative transposon, TraJ [TIGR03782] (1-308)